Protein AF-A0A2V6LC97-F1 (afdb_monomer)

Solvent-accessible surface area (backbone atoms only — not comparable to full-atom values): 12960 Å² total; per-residue (Å²): 132,90,72,84,73,71,85,50,89,51,46,49,49,92,61,61,48,46,33,38,13,27,74,57,99,90,39,81,42,61,36,56,41,44,38,64,53,50,92,71,57,98,46,86,91,59,52,53,73,88,54,91,75,44,76,41,74,48,74,45,54,52,70,57,39,54,20,43,35,55,59,54,40,39,42,56,68,54,57,48,48,52,39,70,70,28,56,85,95,69,43,71,82,78,51,72,22,54,33,71,92,59,93,48,62,64,40,49,22,68,38,69,102,78,26,73,17,41,42,57,52,51,42,38,39,52,41,30,39,74,77,66,73,37,24,22,78,86,38,47,70,68,61,27,48,69,62,41,86,40,40,56,88,44,96,75,21,94,59,62,72,41,70,37,91,41,63,64,49,49,50,52,24,52,51,38,43,67,34,63,55,79,76,84,73,84,88,45,74,64,52,55,51,48,53,54,48,40,53,72,74,46,54,47,61,79,57,58,96,76,82,77,56,53,62,90,89,63,131

Foldseek 3Di:
DDDDDPPDPLAKAPAWWKFWWADDPNDTDGFQLGRTQDPDAPDPVLHADHDPRTPDMDIHIAHRLAQVLQVLQFALVLVVVLLVLFDPVPRDDFDWEFALPDPRGTGGQDDDPVSNYSALLLVLQVCCQRVPVAHEPSRFAHGASRNHRQDDPDPRYPDHTNPDDSPVSVVVSVVSSPHHHDDDDDDDPVNVVVVVVCVVVPVCSNVPPDGDGDDPPDD

pLDDT: mean 91.99, std 9.81, range [32.94, 98.31]

Mean predicted aligned error: 5.2 Å

Structure (mmCIF, N/CA/C/O backbone):
data_AF-A0A2V6LC97-F1
#
_entry.id   AF-A0A2V6LC97-F1
#
loop_
_atom_site.group_PDB
_atom_site.id
_atom_site.type_symbol
_atom_site.label_atom_id
_atom_site.label_alt_id
_atom_site.label_comp_id
_atom_site.label_asym_id
_atom_site.label_entity_id
_atom_site.label_seq_id
_atom_site.pdbx_PDB_ins_code
_atom_site.Cartn_x
_atom_site.Cartn_y
_atom_site.Cartn_z
_atom_site.occupancy
_atom_site.B_iso_or_equiv
_atom_site.auth_seq_id
_atom_site.auth_comp_id
_atom_site.auth_asym_id
_atom_site.auth_atom_id
_atom_site.pdbx_PDB_model_num
ATOM 1 N N . MET A 1 1 ? -22.703 -13.477 -12.956 1.00 33.50 1 MET A N 1
ATOM 2 C CA . MET A 1 1 ? -22.719 -13.141 -11.517 1.00 33.50 1 MET A CA 1
ATOM 3 C C . MET A 1 1 ? -22.607 -11.633 -11.407 1.00 33.50 1 MET A C 1
ATOM 5 O O . MET A 1 1 ? -21.604 -11.093 -11.848 1.00 33.50 1 MET A O 1
ATOM 9 N N . ALA A 1 2 ? -23.654 -10.949 -10.945 1.00 32.94 2 ALA A N 1
ATOM 10 C CA . ALA A 1 2 ? -23.625 -9.502 -10.753 1.00 32.94 2 ALA A CA 1
ATOM 11 C C . ALA A 1 2 ? -22.877 -9.206 -9.445 1.00 32.94 2 ALA A C 1
ATOM 13 O O . ALA A 1 2 ? -23.462 -9.273 -8.368 1.00 32.94 2 ALA A O 1
ATOM 14 N N . GLY A 1 3 ? -21.566 -8.976 -9.530 1.00 39.94 3 GLY A N 1
ATOM 15 C CA . GLY A 1 3 ? -20.803 -8.451 -8.402 1.00 39.94 3 GLY A CA 1
ATOM 16 C C . GLY A 1 3 ? -21.225 -7.004 -8.172 1.00 39.94 3 GLY A C 1
ATOM 17 O O . GLY A 1 3 ? -21.162 -6.203 -9.102 1.00 39.94 3 GLY A O 1
ATOM 18 N N . SER A 1 4 ? -21.692 -6.671 -6.968 1.00 42.81 4 SER A N 1
ATOM 19 C CA . SER A 1 4 ? -21.989 -5.287 -6.595 1.00 42.81 4 SER A CA 1
ATOM 20 C C . SER A 1 4 ? -20.740 -4.437 -6.819 1.00 42.81 4 SER A C 1
ATOM 22 O O . SER A 1 4 ? -19.719 -4.665 -6.166 1.00 42.81 4 SER A O 1
ATOM 24 N N . GLN A 1 5 ? -20.802 -3.498 -7.764 1.00 54.50 5 GLN A N 1
ATOM 25 C CA . GLN A 1 5 ? -19.716 -2.551 -7.980 1.00 54.50 5 GLN A CA 1
ATOM 26 C C . GLN A 1 5 ? -19.652 -1.568 -6.827 1.00 54.50 5 GLN A C 1
ATOM 28 O O . GLN A 1 5 ? -20.675 -1.021 -6.415 1.00 54.50 5 GLN A O 1
ATOM 33 N N . ASN A 1 6 ? -18.450 -1.365 -6.291 1.00 62.59 6 ASN A N 1
ATOM 34 C CA . ASN A 1 6 ? -18.235 -0.275 -5.364 1.00 62.59 6 ASN A CA 1
ATOM 35 C C . ASN A 1 6 ? -18.238 1.022 -6.176 1.00 62.59 6 ASN A C 1
ATOM 37 O O . ASN A 1 6 ? -17.271 1.335 -6.861 1.00 62.59 6 ASN A O 1
ATOM 41 N N . ILE A 1 7 ? -19.367 1.728 -6.158 1.00 69.75 7 ILE A N 1
ATOM 42 C CA . ILE A 1 7 ? -19.567 2.968 -6.924 1.00 69.75 7 ILE A CA 1
ATOM 43 C C . ILE A 1 7 ? -18.914 4.187 -6.260 1.00 69.75 7 ILE A C 1
ATOM 45 O O . ILE A 1 7 ? -19.006 5.296 -6.780 1.00 69.75 7 ILE A O 1
ATOM 49 N N . VAL A 1 8 ? -18.317 4.002 -5.081 1.00 75.50 8 VAL A N 1
ATOM 50 C CA . VAL A 1 8 ? -17.749 5.082 -4.280 1.00 75.50 8 VAL A CA 1
ATOM 51 C C . VAL A 1 8 ? -16.269 5.224 -4.615 1.00 75.50 8 VAL A C 1
ATOM 53 O O . VAL A 1 8 ? -15.483 4.308 -4.377 1.00 75.50 8 VAL A O 1
ATOM 56 N N . THR A 1 9 ? -15.882 6.385 -5.143 1.00 76.19 9 THR A N 1
ATOM 57 C CA . THR A 1 9 ? -14.475 6.754 -5.348 1.00 76.19 9 THR A CA 1
ATOM 58 C C . THR A 1 9 ? -13.695 6.640 -4.034 1.00 76.19 9 THR A C 1
ATOM 60 O O . THR A 1 9 ? -14.157 7.122 -3.002 1.00 76.19 9 THR A O 1
ATOM 63 N N . GLY A 1 10 ? -12.521 5.999 -4.068 1.00 74.38 10 GLY A N 1
ATOM 64 C CA . GLY A 1 10 ? -11.725 5.684 -2.870 1.00 74.38 10 GLY A CA 1
ATOM 65 C C . GLY A 1 10 ? -12.180 4.419 -2.127 1.00 74.38 10 GLY A C 1
ATOM 66 O O . GLY A 1 10 ? -11.619 4.044 -1.102 1.00 74.38 10 GLY A O 1
ATOM 67 N N . GLY A 1 11 ? -13.207 3.734 -2.626 1.00 79.62 11 GLY A N 1
ATOM 68 C CA . GLY A 1 11 ? -13.587 2.408 -2.167 1.00 79.62 11 GLY A CA 1
ATOM 69 C C . GLY A 1 11 ? -12.605 1.312 -2.589 1.00 79.62 11 GLY A C 1
ATOM 70 O O . GLY A 1 11 ? -11.777 1.510 -3.471 1.00 79.62 11 GLY A O 1
ATOM 71 N N . ALA A 1 12 ? -12.721 0.130 -1.972 1.00 81.25 12 ALA A N 1
ATOM 72 C CA . ALA A 1 12 ? -11.915 -1.028 -2.358 1.00 81.25 12 ALA A CA 1
ATOM 73 C C . ALA A 1 12 ? -12.116 -1.385 -3.841 1.00 81.25 12 ALA A C 1
ATOM 75 O O . ALA A 1 12 ? -13.252 -1.362 -4.338 1.00 81.25 12 ALA A O 1
ATOM 76 N N . SER A 1 13 ? -11.017 -1.740 -4.510 1.00 80.75 13 SER A N 1
ATOM 77 C CA . SER A 1 13 ? -11.017 -2.106 -5.927 1.00 80.75 13 SER A CA 1
ATOM 78 C C . SER A 1 13 ? -11.752 -3.427 -6.172 1.00 80.75 13 SER A C 1
ATOM 80 O O . SER A 1 13 ? -11.857 -4.293 -5.302 1.00 80.75 13 SER A O 1
ATOM 82 N N . GLN A 1 14 ? -12.258 -3.588 -7.394 1.00 80.31 14 GLN A N 1
ATOM 83 C CA . GLN A 1 14 ? -12.796 -4.859 -7.889 1.00 80.31 14 GLN A CA 1
ATOM 84 C C . GLN A 1 14 ? -11.789 -5.647 -8.726 1.00 80.31 14 GLN A C 1
ATOM 86 O O . GLN A 1 14 ? -12.053 -6.792 -9.092 1.00 80.31 14 GLN A O 1
ATOM 91 N N . ILE A 1 15 ? -10.670 -5.016 -9.068 1.00 84.69 15 ILE A N 1
ATOM 92 C CA . ILE A 1 15 ? -9.582 -5.626 -9.812 1.00 84.69 15 ILE A CA 1
ATOM 93 C C . ILE A 1 15 ? -8.586 -6.124 -8.776 1.00 84.69 15 ILE A C 1
ATOM 95 O O . ILE A 1 15 ? -8.191 -5.381 -7.878 1.00 84.69 15 ILE A O 1
ATOM 99 N N . ALA A 1 16 ? -8.236 -7.402 -8.878 1.00 89.56 16 ALA A N 1
ATOM 100 C CA . ALA A 1 16 ? -7.203 -7.978 -8.047 1.00 89.56 16 ALA A CA 1
ATOM 101 C C . ALA A 1 16 ? -5.876 -7.979 -8.804 1.00 89.56 16 ALA A C 1
ATOM 103 O O . ALA A 1 16 ? -5.789 -8.493 -9.919 1.00 89.56 16 ALA A O 1
ATOM 104 N N . GLU A 1 17 ? -4.851 -7.450 -8.160 1.00 91.00 17 GLU A N 1
ATOM 105 C CA . GLU A 1 17 ? -3.459 -7.637 -8.528 1.00 91.00 17 GLU A CA 1
ATOM 106 C C . GLU A 1 17 ? -3.047 -9.086 -8.319 1.00 91.00 17 GLU A C 1
ATOM 108 O O . GLU A 1 17 ? -3.393 -9.701 -7.303 1.00 91.00 17 GLU A O 1
ATOM 113 N N . HIS A 1 18 ? -2.265 -9.618 -9.253 1.00 94.00 18 HIS A N 1
ATOM 114 C CA . HIS A 1 18 ? -1.653 -10.927 -9.116 1.00 94.00 18 HIS A CA 1
ATOM 115 C C . HIS A 1 18 ? -0.239 -10.759 -8.581 1.00 94.00 18 HIS A C 1
ATOM 117 O O . HIS A 1 18 ? 0.597 -10.139 -9.233 1.00 94.00 18 HIS A O 1
ATOM 123 N N . ARG A 1 19 ? 0.027 -11.325 -7.402 1.00 94.56 19 ARG A N 1
ATOM 124 C CA . ARG A 1 19 ? 1.363 -11.324 -6.817 1.00 94.56 19 ARG A CA 1
ATOM 125 C C . ARG A 1 19 ? 1.970 -12.711 -6.756 1.00 94.56 19 ARG A C 1
ATOM 127 O O . ARG A 1 19 ? 1.283 -13.664 -6.368 1.00 94.56 19 ARG A O 1
ATOM 134 N N . THR A 1 20 ? 3.246 -12.814 -7.103 1.00 96.19 20 THR A N 1
ATOM 135 C CA . THR A 1 20 ? 3.962 -14.080 -7.244 1.00 96.19 20 THR A CA 1
ATOM 136 C C . THR A 1 20 ? 5.354 -14.047 -6.619 1.00 96.19 20 THR A C 1
ATOM 138 O O . THR A 1 20 ? 5.910 -12.998 -6.302 1.00 96.19 20 THR A O 1
ATOM 141 N N . GLY A 1 21 ? 5.876 -15.241 -6.363 1.00 96.94 21 GLY A N 1
ATOM 142 C CA . GLY A 1 21 ? 7.221 -15.479 -5.864 1.00 96.94 21 GLY A CA 1
ATOM 143 C C . GLY A 1 21 ? 7.411 -16.958 -5.551 1.00 96.94 21 GLY A C 1
ATOM 144 O O . GLY A 1 21 ? 6.539 -17.796 -5.822 1.00 96.94 21 GLY A O 1
ATOM 145 N N . HIS A 1 22 ? 8.529 -17.302 -4.927 1.00 97.00 22 HIS A N 1
ATOM 146 C CA . HIS A 1 22 ? 8.844 -18.681 -4.574 1.00 97.00 22 HIS A CA 1
ATOM 147 C C . HIS A 1 22 ? 9.546 -18.789 -3.229 1.00 97.00 22 HIS A C 1
ATOM 149 O O . HIS A 1 22 ? 10.098 -17.831 -2.696 1.00 97.00 22 HIS A O 1
ATOM 155 N N . THR A 1 23 ? 9.510 -19.990 -2.657 1.00 97.25 23 THR A N 1
ATOM 156 C CA . THR A 1 23 ? 10.274 -20.309 -1.453 1.00 97.25 23 THR A CA 1
ATOM 157 C C . THR A 1 23 ? 11.410 -21.248 -1.810 1.00 97.25 23 THR A C 1
ATOM 159 O O . THR A 1 23 ? 11.186 -22.315 -2.379 1.00 97.25 23 THR A O 1
ATOM 162 N N . PHE A 1 24 ? 12.625 -20.876 -1.428 1.00 95.88 24 PHE A N 1
ATOM 163 C CA . PHE A 1 24 ? 13.811 -21.706 -1.568 1.00 95.88 24 PHE A CA 1
ATOM 164 C C . PHE A 1 24 ? 14.556 -21.736 -0.233 1.00 95.88 24 PHE A C 1
ATOM 166 O O . PHE A 1 24 ? 14.796 -20.697 0.374 1.00 95.88 24 PHE A O 1
ATOM 173 N N . ASN A 1 25 ? 14.861 -22.935 0.274 1.00 95.56 25 ASN A N 1
ATOM 174 C CA . ASN A 1 25 ? 15.515 -23.141 1.575 1.00 95.56 25 ASN A CA 1
ATOM 175 C C . ASN A 1 25 ? 14.861 -22.383 2.753 1.00 95.56 25 ASN A C 1
ATOM 177 O O . ASN A 1 25 ? 15.545 -21.871 3.635 1.00 95.56 25 ASN A O 1
ATOM 181 N N . GLY A 1 26 ? 13.525 -22.312 2.769 1.00 94.38 26 GLY A N 1
ATOM 182 C CA . GLY A 1 26 ? 12.760 -21.646 3.832 1.00 94.38 26 GLY A CA 1
ATOM 183 C C . GLY A 1 26 ? 12.732 -20.115 3.750 1.00 94.38 26 GLY A C 1
ATOM 184 O O . GLY A 1 26 ? 12.136 -19.486 4.619 1.00 94.38 26 GLY A O 1
ATOM 185 N N . GLN A 1 27 ? 13.331 -19.518 2.717 1.00 96.00 27 GLN A N 1
ATOM 186 C CA . GLN A 1 27 ? 13.282 -18.081 2.450 1.00 96.00 27 GLN A CA 1
ATOM 187 C C . GLN A 1 27 ? 12.372 -17.788 1.260 1.00 96.00 27 GLN A C 1
ATOM 189 O O . GLN A 1 27 ? 12.353 -18.543 0.288 1.00 96.00 27 GLN A O 1
ATOM 194 N N . PHE A 1 28 ? 11.598 -16.708 1.357 1.00 94.88 28 PHE A N 1
ATOM 195 C CA . PHE A 1 28 ? 10.761 -16.222 0.267 1.00 94.88 28 PHE A CA 1
ATOM 196 C C . PHE A 1 28 ? 11.560 -15.270 -0.624 1.00 94.88 28 PHE A C 1
ATOM 198 O O . PHE A 1 28 ? 12.269 -14.403 -0.118 1.00 94.88 28 PHE A O 1
ATOM 205 N N . PHE A 1 29 ? 11.400 -15.428 -1.932 1.00 96.06 29 PHE A N 1
ATOM 206 C CA . PHE A 1 29 ? 11.967 -14.577 -2.965 1.00 96.06 29 PHE A CA 1
ATOM 207 C C . PHE A 1 29 ? 10.828 -14.078 -3.848 1.00 96.06 29 PHE A C 1
ATOM 209 O O . PHE A 1 29 ? 9.953 -14.855 -4.243 1.00 96.06 29 PHE A O 1
ATOM 216 N N . GLU A 1 30 ? 10.830 -12.781 -4.133 1.00 95.00 30 GLU A N 1
ATOM 217 C CA . GLU A 1 30 ? 9.907 -12.196 -5.100 1.00 95.00 30 GLU A CA 1
ATOM 218 C C . GLU A 1 30 ? 10.245 -12.654 -6.521 1.00 95.00 30 GLU A C 1
ATOM 220 O O . GLU A 1 30 ? 11.366 -13.092 -6.807 1.00 95.00 30 GLU A O 1
ATOM 225 N N . SER A 1 31 ? 9.265 -12.549 -7.415 1.00 94.81 31 SER A N 1
ATOM 226 C CA . SER A 1 31 ? 9.526 -12.657 -8.846 1.00 94.81 31 SER A CA 1
ATOM 227 C C . SER A 1 31 ? 10.532 -11.573 -9.282 1.00 94.81 31 SER A C 1
ATOM 229 O O . SER A 1 31 ? 10.561 -10.485 -8.701 1.00 94.81 31 SER A O 1
ATOM 231 N N . PRO A 1 32 ? 11.387 -11.834 -10.287 1.00 92.69 32 PRO A N 1
ATOM 232 C CA . PRO A 1 32 ? 12.200 -10.787 -10.902 1.00 92.69 32 PRO A CA 1
ATOM 233 C C . PRO A 1 32 ? 11.301 -9.642 -11.390 1.00 92.69 32 PRO A C 1
ATOM 235 O O . PRO A 1 32 ? 10.320 -9.913 -12.076 1.00 92.69 32 PRO A O 1
ATOM 238 N N . GLY A 1 33 ? 11.622 -8.395 -11.037 1.00 91.12 33 GLY A N 1
ATOM 239 C CA . GLY A 1 33 ? 10.723 -7.248 -11.255 1.00 91.12 33 GLY A CA 1
ATOM 240 C C . GLY A 1 33 ? 9.830 -6.876 -10.081 1.00 91.12 33 GLY A C 1
ATOM 241 O O . GLY A 1 33 ? 9.133 -5.874 -10.146 1.00 91.12 33 GLY A O 1
ATOM 242 N N . GLY A 1 34 ? 9.898 -7.642 -8.992 1.00 93.12 34 GLY A N 1
ATOM 243 C CA . GLY A 1 34 ? 9.064 -7.453 -7.815 1.00 93.12 34 GLY A CA 1
ATOM 244 C C . GLY A 1 34 ? 7.926 -8.465 -7.767 1.00 93.12 34 GLY A C 1
ATOM 245 O O . GLY A 1 34 ? 7.684 -9.239 -8.693 1.00 93.12 34 GLY A O 1
ATOM 246 N N . SER A 1 35 ? 7.220 -8.507 -6.637 1.00 93.31 35 SER A N 1
ATOM 247 C CA . SER A 1 35 ? 6.159 -9.501 -6.449 1.00 93.31 35 SER A CA 1
ATOM 248 C C . SER A 1 35 ? 4.908 -9.259 -7.289 1.00 93.31 35 SER A C 1
ATOM 250 O O . SER A 1 35 ? 4.078 -10.157 -7.336 1.00 93.31 35 SER A O 1
ATOM 252 N N . LEU A 1 36 ? 4.711 -8.090 -7.899 1.00 94.25 36 LEU A N 1
ATOM 253 C CA . LEU A 1 36 ? 3.516 -7.768 -8.680 1.00 94.25 36 LEU A CA 1
ATOM 254 C C . LEU A 1 36 ? 3.715 -8.110 -10.158 1.00 94.25 36 LEU A C 1
ATOM 256 O O . LEU A 1 36 ? 4.657 -7.627 -10.762 1.00 94.25 36 LEU A O 1
ATOM 260 N N . ILE A 1 37 ? 2.795 -8.890 -10.733 1.00 95.00 37 ILE A N 1
ATOM 261 C CA . ILE A 1 37 ? 2.797 -9.204 -12.165 1.00 95.00 37 ILE A CA 1
ATOM 262 C C . ILE A 1 37 ? 1.898 -8.226 -12.920 1.00 95.00 37 ILE A C 1
ATOM 264 O O . ILE A 1 37 ? 0.676 -8.216 -12.717 1.00 95.00 37 ILE A O 1
ATOM 268 N N . GLN A 1 38 ? 2.490 -7.447 -13.823 1.00 92.62 38 GLN A N 1
ATOM 269 C CA . GLN A 1 38 ? 1.788 -6.441 -14.610 1.00 92.62 38 GLN A CA 1
ATOM 270 C C . GLN A 1 38 ? 0.779 -7.070 -15.571 1.00 92.62 38 GLN A C 1
ATOM 272 O O . GLN A 1 38 ? 1.084 -7.948 -16.378 1.00 92.62 38 GLN A O 1
ATOM 277 N N . SER A 1 39 ? -0.468 -6.596 -15.509 1.00 89.56 39 SER A N 1
ATOM 278 C CA . SER A 1 39 ? -1.555 -7.134 -16.344 1.00 89.56 39 SER A CA 1
ATOM 279 C C . SER A 1 39 ? -1.502 -6.666 -17.803 1.00 89.56 39 SER A C 1
ATOM 281 O O . SER A 1 39 ? -2.179 -7.235 -18.665 1.00 89.56 39 SER A O 1
ATOM 283 N N . ARG A 1 40 ? -0.748 -5.596 -18.075 1.00 89.12 40 ARG A N 1
ATOM 284 C CA . ARG A 1 40 ? -0.596 -4.953 -19.381 1.00 89.12 40 ARG A CA 1
ATOM 285 C C . ARG A 1 40 ? 0.816 -4.404 -19.506 1.00 89.12 40 ARG A C 1
ATOM 287 O O . ARG A 1 40 ? 1.413 -4.033 -18.506 1.00 89.12 40 ARG A O 1
ATOM 294 N N . ALA A 1 41 ? 1.288 -4.295 -20.740 1.00 92.06 41 ALA A N 1
ATOM 295 C CA . ALA A 1 41 ? 2.513 -3.587 -21.067 1.00 92.06 41 ALA A CA 1
ATOM 296 C C . ALA A 1 41 ? 2.334 -2.790 -22.364 1.00 92.06 41 ALA A C 1
ATOM 298 O O . ALA A 1 41 ? 1.439 -3.081 -23.166 1.00 92.06 41 ALA A O 1
ATOM 299 N N . THR A 1 42 ? 3.179 -1.781 -22.562 1.00 91.75 42 THR A N 1
ATOM 300 C CA . THR A 1 42 ? 3.202 -0.936 -23.766 1.00 91.75 42 THR A CA 1
ATOM 301 C C . THR A 1 42 ? 3.775 -1.671 -24.978 1.00 91.75 42 THR A C 1
ATOM 303 O O . THR A 1 42 ? 3.371 -1.383 -26.107 1.00 91.75 42 THR A O 1
ATOM 306 N N . PHE A 1 43 ? 4.635 -2.670 -24.749 1.00 94.25 43 PHE A N 1
ATOM 307 C CA . PHE A 1 43 ? 5.210 -3.525 -25.785 1.00 94.25 43 PHE A CA 1
ATOM 308 C C . PHE A 1 43 ? 4.900 -5.012 -25.523 1.00 94.25 43 PHE A C 1
ATOM 310 O O . PHE A 1 43 ? 4.912 -5.448 -24.371 1.00 94.25 43 PHE A O 1
ATOM 317 N N . PRO A 1 44 ? 4.598 -5.819 -26.563 1.00 94.06 44 PRO A N 1
ATOM 318 C CA . PRO A 1 44 ? 4.219 -7.225 -26.385 1.00 94.06 44 PRO A CA 1
ATOM 319 C C . PRO A 1 44 ? 5.308 -8.136 -25.800 1.00 94.06 44 PRO A C 1
ATOM 321 O O . PRO A 1 44 ? 4.988 -9.175 -25.231 1.00 94.06 44 PRO A O 1
ATOM 324 N N . ASP A 1 45 ? 6.578 -7.794 -25.989 1.00 93.88 45 ASP A N 1
ATOM 325 C CA . ASP A 1 45 ? 7.747 -8.585 -25.592 1.00 93.88 45 ASP A CA 1
ATOM 326 C C . ASP A 1 45 ? 8.146 -8.416 -24.120 1.00 93.88 45 ASP A C 1
ATOM 328 O O . ASP A 1 45 ? 8.855 -9.268 -23.591 1.00 93.88 45 ASP A O 1
ATOM 332 N N . ILE A 1 46 ? 7.630 -7.386 -23.448 1.00 94.38 46 ILE A N 1
ATOM 333 C CA . ILE A 1 46 ? 7.815 -7.137 -22.008 1.00 94.38 46 ILE A CA 1
ATOM 334 C C . ILE A 1 46 ? 6.549 -7.440 -21.193 1.00 94.38 46 ILE A C 1
ATOM 336 O O . ILE A 1 46 ? 6.420 -7.013 -20.045 1.00 94.38 46 ILE A O 1
ATOM 340 N N . VAL A 1 47 ? 5.586 -8.159 -21.782 1.00 94.62 47 VAL A N 1
ATOM 341 C CA . VAL A 1 47 ? 4.395 -8.615 -21.059 1.00 94.62 47 VAL A CA 1
ATOM 342 C C . VAL A 1 47 ? 4.804 -9.660 -20.031 1.00 94.62 47 VAL A C 1
ATOM 344 O O . VAL A 1 47 ? 5.260 -10.760 -20.361 1.00 94.62 47 VAL A O 1
ATOM 347 N N . GLU A 1 48 ? 4.579 -9.327 -18.768 1.00 94.62 48 GLU A N 1
ATOM 348 C CA . GLU A 1 48 ? 4.873 -10.228 -17.674 1.00 94.62 48 GLU A CA 1
ATOM 349 C C . GLU A 1 48 ? 3.884 -11.396 -17.607 1.00 94.62 48 GLU A C 1
ATOM 351 O O . GLU A 1 48 ? 2.704 -11.326 -17.955 1.00 94.62 48 GLU A O 1
ATOM 356 N N . HIS A 1 49 ? 4.394 -12.516 -17.126 1.00 94.12 49 HIS A N 1
ATOM 357 C CA . HIS A 1 49 ? 3.657 -13.733 -16.847 1.00 94.12 49 HIS A CA 1
ATOM 358 C C . HIS A 1 49 ? 4.206 -14.390 -15.580 1.00 94.12 49 HIS A C 1
ATOM 360 O O . HIS A 1 49 ? 5.302 -14.088 -15.112 1.00 94.12 49 HIS A O 1
ATOM 366 N N . VAL A 1 50 ? 3.457 -15.333 -15.014 1.00 95.19 50 VAL A N 1
ATOM 367 C CA . VAL A 1 50 ? 3.961 -16.063 -13.850 1.00 95.19 50 VAL A CA 1
ATOM 368 C C . VAL A 1 50 ? 5.050 -17.034 -14.275 1.00 95.19 50 VAL A C 1
ATOM 370 O O . VAL A 1 50 ? 4.798 -17.923 -15.095 1.00 95.19 50 VAL A O 1
ATOM 373 N N . LEU A 1 51 ? 6.235 -16.904 -13.682 1.00 94.19 51 LEU A N 1
ATOM 374 C CA . LEU A 1 51 ? 7.341 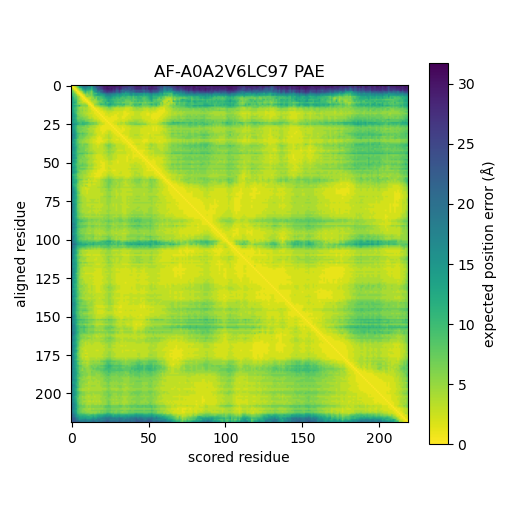-17.806 -13.967 1.00 94.19 51 LEU A CA 1
ATOM 375 C C . LEU A 1 51 ? 7.057 -19.214 -13.413 1.00 94.19 51 LEU A C 1
ATOM 377 O O . LEU A 1 51 ? 6.435 -19.357 -12.357 1.00 94.19 51 LEU A O 1
ATOM 381 N N . PRO A 1 52 ? 7.542 -20.286 -14.068 1.00 95.19 52 PRO A N 1
ATOM 382 C CA . PRO A 1 52 ? 7.353 -21.653 -13.578 1.00 95.19 52 PRO A CA 1
ATOM 383 C C . PRO A 1 52 ? 7.907 -21.908 -12.168 1.00 95.19 52 PRO A C 1
ATOM 385 O O . PRO A 1 52 ? 7.384 -22.766 -11.461 1.00 95.19 52 PRO A O 1
ATOM 388 N N . VAL A 1 53 ? 8.949 -21.173 -11.759 1.00 95.38 53 VAL A N 1
ATOM 389 C CA . VAL A 1 53 ? 9.544 -21.275 -10.416 1.00 95.38 53 VAL A CA 1
ATOM 390 C C . VAL A 1 53 ? 8.643 -20.672 -9.331 1.00 95.38 53 VAL A C 1
ATOM 392 O O . VAL A 1 53 ? 8.685 -21.121 -8.184 1.00 95.38 53 VAL A O 1
ATOM 395 N N . ASP A 1 54 ? 7.770 -19.727 -9.695 1.00 96.44 54 ASP A N 1
ATOM 396 C CA . ASP A 1 54 ? 6.911 -18.998 -8.765 1.00 96.44 54 ASP A CA 1
ATOM 397 C C . ASP A 1 54 ? 5.677 -19.815 -8.368 1.00 96.44 54 ASP A C 1
ATOM 399 O O . ASP A 1 54 ? 4.592 -19.788 -8.974 1.00 96.44 54 ASP A O 1
ATOM 403 N N . THR A 1 55 ? 5.892 -20.599 -7.316 1.00 95.81 55 THR A N 1
ATOM 404 C CA . THR A 1 55 ? 4.922 -21.520 -6.716 1.00 95.81 55 THR A CA 1
ATOM 405 C C . THR A 1 55 ? 4.038 -20.860 -5.660 1.00 95.81 55 THR A C 1
ATOM 407 O O . THR A 1 55 ? 2.976 -21.396 -5.340 1.00 95.81 55 THR A O 1
ATOM 410 N N . VAL A 1 56 ? 4.421 -19.689 -5.144 1.00 96.44 56 VAL A N 1
ATOM 411 C CA . VAL A 1 56 ? 3.614 -18.896 -4.213 1.00 96.44 56 VAL A CA 1
ATOM 412 C C . VAL A 1 56 ? 2.871 -17.831 -5.005 1.00 96.44 56 VAL A C 1
ATOM 414 O O . VAL A 1 56 ? 3.478 -17.030 -5.710 1.00 96.44 56 VAL A O 1
ATOM 417 N N . ARG A 1 57 ? 1.539 -17.827 -4.898 1.00 94.94 57 ARG A N 1
ATOM 418 C CA . ARG A 1 57 ? 0.666 -16.915 -5.646 1.00 94.94 57 ARG A CA 1
ATOM 419 C C . ARG A 1 57 ? -0.435 -16.386 -4.751 1.00 94.94 57 ARG A C 1
ATOM 421 O O . ARG A 1 57 ? -0.997 -17.125 -3.943 1.00 94.94 57 ARG A O 1
ATOM 428 N N . THR A 1 58 ? -0.759 -15.113 -4.902 1.00 94.25 58 THR A N 1
ATOM 429 C CA . THR A 1 58 ? -1.855 -14.484 -4.174 1.00 94.25 58 THR A CA 1
ATOM 430 C C . THR A 1 58 ? -2.504 -13.402 -5.019 1.00 94.25 58 THR A C 1
ATOM 432 O O . THR A 1 58 ? -1.872 -12.822 -5.897 1.00 94.25 58 THR A O 1
ATOM 435 N N . PHE A 1 59 ? -3.775 -13.139 -4.741 1.00 93.25 59 PHE A N 1
ATOM 436 C CA . PHE A 1 59 ? -4.521 -12.050 -5.348 1.00 93.25 59 PHE A CA 1
ATOM 437 C C . PHE A 1 59 ? -4.841 -11.019 -4.275 1.00 93.25 59 PHE A C 1
ATOM 439 O O . PHE A 1 59 ? -5.315 -11.381 -3.194 1.00 93.25 59 PHE A O 1
ATOM 446 N N . ARG A 1 60 ? -4.582 -9.744 -4.561 1.00 90.50 60 ARG A N 1
ATOM 447 C CA . ARG A 1 60 ? -4.872 -8.636 -3.643 1.00 90.50 60 ARG A CA 1
ATOM 448 C C . ARG A 1 60 ? -5.714 -7.596 -4.353 1.00 90.50 60 ARG A C 1
ATOM 450 O O . ARG A 1 60 ? -5.395 -7.203 -5.461 1.00 90.50 60 ARG A O 1
ATOM 457 N N . ILE A 1 61 ? -6.788 -7.158 -3.712 1.00 89.69 61 ILE A N 1
ATOM 458 C CA . ILE A 1 61 ? -7.547 -5.989 -4.168 1.00 89.69 61 ILE A CA 1
ATOM 459 C C . ILE A 1 61 ? -6.958 -4.739 -3.522 1.00 89.69 61 ILE A C 1
ATOM 461 O O . ILE A 1 61 ? -6.551 -4.805 -2.360 1.00 89.69 61 ILE A O 1
ATOM 465 N N . SER A 1 62 ? -6.944 -3.605 -4.217 1.00 85.38 62 SER A N 1
ATOM 466 C CA . SER A 1 62 ? -6.559 -2.332 -3.600 1.00 85.38 62 SER A CA 1
ATOM 467 C C . SER A 1 62 ? -7.489 -2.033 -2.417 1.00 85.38 62 SER A C 1
ATOM 469 O O . SER A 1 62 ? -8.714 -2.213 -2.505 1.00 85.38 62 SER A O 1
ATOM 471 N N . THR A 1 63 ? -6.909 -1.635 -1.285 1.00 87.94 63 THR A N 1
ATOM 472 C CA . THR A 1 63 ? -7.662 -1.323 -0.065 1.00 87.94 63 THR A CA 1
ATOM 473 C C . THR A 1 63 ? -8.478 -0.046 -0.248 1.00 87.94 63 THR A C 1
ATOM 475 O O . THR A 1 63 ? -8.200 0.770 -1.121 1.00 87.94 63 THR A O 1
ATOM 478 N N . ASN A 1 64 ? -9.524 0.122 0.562 1.00 89.75 64 ASN A N 1
ATOM 479 C CA . ASN A 1 64 ? -10.239 1.396 0.585 1.00 89.75 64 ASN A CA 1
ATOM 480 C C . ASN A 1 64 ? -9.319 2.491 1.148 1.00 89.75 64 ASN A C 1
ATOM 482 O O . ASN A 1 64 ? -8.540 2.190 2.044 1.00 89.75 64 ASN A O 1
ATOM 4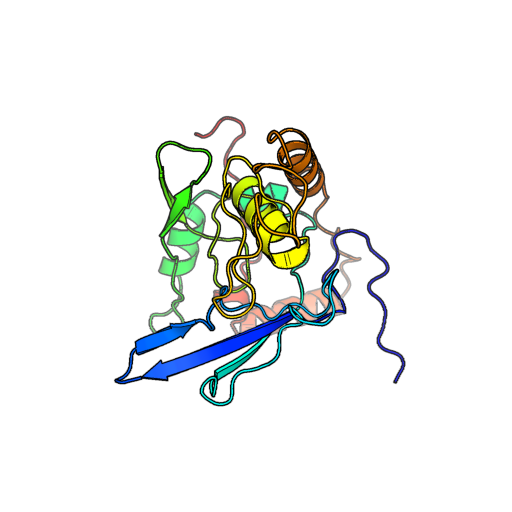86 N N . THR A 1 65 ? -9.445 3.716 0.641 1.00 92.00 65 THR A N 1
ATOM 487 C CA . THR A 1 65 ? -8.698 4.896 1.104 1.00 92.00 65 THR A CA 1
ATOM 488 C C . THR A 1 65 ? -9.552 5.841 1.952 1.00 92.00 65 THR A C 1
ATOM 490 O O . THR A 1 65 ? -9.080 6.874 2.422 1.00 92.00 65 THR A O 1
ATOM 493 N N . MET A 1 66 ? -10.837 5.516 2.140 1.00 92.25 66 MET A N 1
ATOM 494 C CA . MET A 1 66 ? -11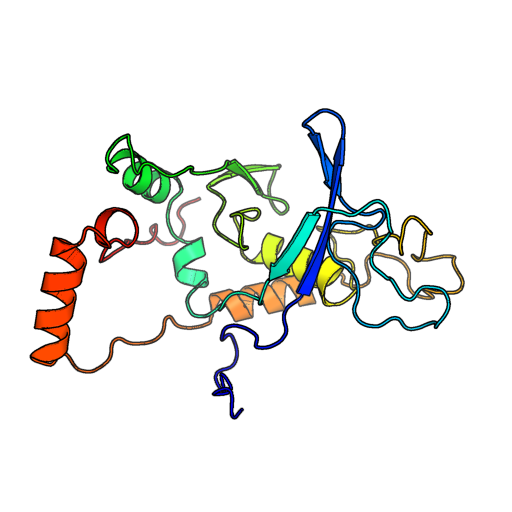.817 6.384 2.790 1.00 92.25 66 MET A CA 1
ATOM 495 C C . MET A 1 66 ? -11.536 6.555 4.282 1.00 92.25 66 MET A C 1
ATOM 497 O O . MET A 1 66 ? -11.756 5.649 5.083 1.00 92.25 66 MET A O 1
ATOM 501 N N . GLY A 1 67 ? -11.173 7.774 4.675 1.00 93.75 67 GLY A N 1
ATOM 502 C CA . GLY A 1 67 ? -10.869 8.099 6.066 1.00 93.75 67 GLY A CA 1
ATOM 503 C C . GLY A 1 67 ? -9.455 7.715 6.487 1.00 93.75 67 GLY A C 1
ATOM 504 O O . GLY A 1 67 ? -9.132 7.859 7.666 1.00 93.75 67 GLY A O 1
ATOM 505 N N . ASP A 1 68 ? -8.598 7.306 5.550 1.00 95.38 68 ASP A N 1
ATOM 506 C CA . ASP A 1 68 ? -7.210 6.954 5.847 1.00 95.38 68 ASP A CA 1
ATOM 507 C C . ASP A 1 68 ? -6.398 8.140 6.369 1.00 95.38 68 ASP A C 1
ATOM 509 O O . ASP A 1 68 ? -5.455 7.938 7.128 1.00 95.38 68 ASP A O 1
ATOM 513 N N . GLY A 1 69 ? -6.807 9.381 6.077 1.00 95.38 69 GLY A N 1
ATOM 514 C CA . GLY A 1 69 ? -6.240 10.559 6.738 1.00 95.38 69 GLY A CA 1
ATOM 515 C C . GLY A 1 69 ? -6.363 10.501 8.267 1.00 95.38 69 GLY A C 1
ATOM 516 O O . GLY A 1 69 ? -5.445 10.897 8.975 1.00 95.38 69 GLY A O 1
ATOM 517 N N . TYR A 1 70 ? -7.451 9.934 8.805 1.00 94.94 70 TYR A N 1
ATOM 518 C CA . TYR A 1 70 ? -7.578 9.705 10.249 1.00 94.94 70 TYR A CA 1
ATOM 519 C C . TYR A 1 70 ? -6.688 8.555 10.730 1.00 94.94 70 TYR A C 1
ATOM 521 O O . TYR A 1 70 ? -6.133 8.642 11.823 1.00 94.94 70 TYR A O 1
ATOM 529 N N . VAL A 1 71 ? -6.541 7.493 9.929 1.00 95.56 71 VAL A N 1
ATOM 530 C CA . VAL A 1 71 ? -5.680 6.338 10.245 1.00 95.56 71 VAL A CA 1
ATOM 531 C C . VAL A 1 71 ? -4.207 6.753 10.292 1.00 95.56 71 VAL A C 1
ATOM 533 O O . VAL A 1 71 ? -3.477 6.360 11.204 1.00 95.56 71 VAL A O 1
ATOM 536 N N . GLU A 1 72 ? -3.777 7.604 9.360 1.00 95.38 72 GLU A N 1
ATOM 537 C CA . GLU A 1 72 ? -2.431 8.181 9.333 1.00 95.38 72 GLU A CA 1
ATOM 538 C C . GLU A 1 72 ? -2.144 8.959 10.624 1.00 95.38 72 GLU A C 1
ATOM 540 O O . GLU A 1 72 ? -1.068 8.825 11.199 1.00 95.38 72 GLU A O 1
ATOM 545 N N . CYS A 1 73 ? -3.138 9.687 11.144 1.00 94.94 73 CYS A N 1
ATOM 546 C CA . CYS A 1 73 ? -3.025 10.456 12.382 1.00 94.94 73 CYS A CA 1
ATOM 547 C C . CYS A 1 73 ? -3.101 9.629 13.680 1.00 94.94 73 CYS A C 1
ATOM 549 O O . CYS A 1 73 ? -3.042 10.214 14.761 1.00 94.94 73 CYS A O 1
ATOM 551 N N . VAL A 1 74 ? -3.267 8.304 13.651 1.00 95.69 74 VAL A N 1
ATOM 552 C CA . VAL A 1 74 ? -3.216 7.486 14.880 1.00 95.69 74 VAL A CA 1
ATOM 553 C C . VAL A 1 74 ? -1.773 7.430 15.392 1.00 95.69 74 VAL A C 1
ATOM 555 O O . VAL A 1 74 ? -0.851 7.219 14.617 1.00 95.69 74 VAL A O 1
ATOM 558 N N . SER A 1 75 ? -1.520 7.599 16.691 1.00 95.44 75 SER A N 1
ATOM 559 C CA . SER A 1 75 ? -0.136 7.499 17.178 1.00 95.44 75 SER A CA 1
ATOM 560 C C . SER A 1 75 ? 0.370 6.051 17.167 1.00 95.44 75 SER A C 1
ATOM 562 O O . SER A 1 75 ? -0.370 5.113 17.472 1.00 95.44 75 SER A O 1
ATOM 564 N N . ASP A 1 76 ? 1.665 5.869 16.918 1.00 95.00 76 ASP A N 1
ATOM 565 C CA . ASP A 1 76 ? 2.347 4.568 16.995 1.00 95.00 76 ASP A CA 1
ATOM 566 C C . ASP A 1 76 ? 2.163 3.906 18.367 1.00 95.00 76 ASP A C 1
ATOM 568 O O . ASP A 1 76 ? 1.931 2.700 18.470 1.00 95.00 76 ASP A O 1
ATOM 572 N N . SER A 1 77 ? 2.184 4.721 19.426 1.00 95.62 77 SER A N 1
ATOM 573 C CA . SER A 1 77 ? 1.908 4.292 20.798 1.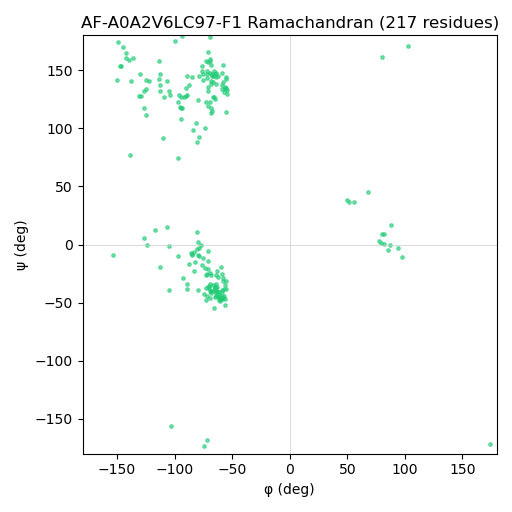00 95.62 77 SER A CA 1
ATOM 574 C C . SER A 1 77 ? 0.478 3.785 20.985 1.00 95.62 77 SER A C 1
ATOM 576 O O . SER A 1 77 ? 0.271 2.841 21.742 1.00 95.62 77 SER A O 1
ATOM 578 N N . THR A 1 78 ? -0.504 4.354 20.279 1.00 96.06 78 THR A N 1
ATOM 579 C CA . THR A 1 78 ? -1.896 3.886 20.322 1.00 96.06 78 THR A CA 1
ATOM 580 C C . THR A 1 78 ? -2.022 2.521 19.651 1.00 96.06 78 THR A C 1
ATOM 582 O O . THR A 1 78 ? -2.619 1.618 20.230 1.00 96.06 78 THR A O 1
ATOM 585 N N . LEU A 1 79 ? -1.417 2.330 18.472 1.00 95.81 79 LEU A N 1
ATOM 586 C CA . LEU A 1 79 ? -1.423 1.035 17.773 1.00 95.81 79 LEU A CA 1
ATOM 587 C C . LEU A 1 79 ? -0.706 -0.054 18.586 1.00 95.81 79 LEU A C 1
ATOM 589 O O . LEU A 1 79 ? -1.215 -1.164 18.740 1.00 95.81 79 LEU A O 1
ATOM 593 N N . THR A 1 80 ? 0.440 0.297 19.167 1.00 96.50 80 THR A N 1
ATOM 594 C CA . THR A 1 80 ? 1.213 -0.544 20.091 1.00 96.50 80 THR A CA 1
ATOM 595 C C . THR A 1 80 ? 0.386 -0.926 21.319 1.00 96.50 80 THR A C 1
ATOM 597 O O . THR A 1 80 ? 0.302 -2.104 21.650 1.00 96.50 80 THR A O 1
ATOM 600 N N . ALA A 1 81 ? -0.297 0.031 21.953 1.00 96.12 81 ALA A N 1
ATOM 601 C CA . ALA A 1 81 ? -1.140 -0.238 23.115 1.00 96.12 81 ALA A CA 1
ATOM 602 C C . ALA A 1 81 ? -2.347 -1.131 22.780 1.00 96.12 81 ALA A C 1
ATOM 604 O O . ALA A 1 81 ? -2.703 -1.995 23.579 1.00 96.12 81 ALA A O 1
ATOM 605 N N . ILE A 1 82 ? -2.961 -0.960 21.600 1.00 96.00 82 ILE A N 1
ATOM 606 C CA . ILE A 1 82 ? -4.044 -1.838 21.129 1.00 96.00 82 ILE A CA 1
ATOM 607 C C . ILE A 1 82 ? -3.531 -3.273 20.979 1.00 96.00 82 ILE A C 1
ATOM 609 O O . ILE A 1 82 ? -4.168 -4.190 21.489 1.00 96.00 82 ILE A O 1
ATOM 613 N N . ARG A 1 83 ? -2.373 -3.469 20.334 1.00 96.62 83 ARG A N 1
ATOM 614 C CA . ARG A 1 83 ? -1.718 -4.781 20.231 1.00 96.62 83 ARG A CA 1
ATOM 615 C C . ARG A 1 83 ? -1.407 -5.362 21.612 1.00 96.62 83 ARG A C 1
ATOM 617 O O . ARG A 1 83 ? -1.666 -6.534 21.851 1.00 96.62 83 ARG A O 1
ATOM 624 N N . ASP A 1 84 ? -0.845 -4.576 22.524 1.00 97.12 84 ASP A N 1
ATOM 625 C CA . ASP A 1 84 ? -0.404 -5.063 23.841 1.00 97.12 84 ASP A CA 1
ATOM 626 C C . ASP A 1 84 ? -1.561 -5.416 24.779 1.00 97.12 84 ASP A C 1
ATOM 628 O O . ASP A 1 84 ? -1.391 -6.208 25.703 1.00 97.12 84 ASP A O 1
ATOM 632 N N . ALA A 1 85 ? -2.751 -4.875 24.520 1.00 96.31 85 ALA A N 1
ATOM 633 C CA . ALA A 1 85 ? -3.972 -5.236 25.228 1.00 96.31 85 ALA A CA 1
ATOM 634 C C . ALA A 1 85 ? -4.610 -6.551 24.732 1.00 96.31 85 ALA A C 1
ATOM 636 O O . ALA A 1 85 ? -5.570 -7.026 25.346 1.00 96.31 85 ALA A O 1
ATOM 637 N N . GLN A 1 86 ? -4.125 -7.134 23.629 1.00 97.44 86 GLN A N 1
ATOM 638 C CA . GLN A 1 86 ? -4.662 -8.384 23.088 1.00 97.44 86 GLN A CA 1
ATOM 639 C C . GLN A 1 86 ? -4.221 -9.595 23.927 1.00 97.44 86 GLN A C 1
ATOM 641 O O . GLN A 1 86 ? -3.103 -9.612 24.448 1.00 97.44 86 GLN A O 1
ATOM 646 N N . PRO A 1 87 ? -5.065 -10.639 24.049 1.00 97.00 87 PRO A N 1
ATOM 647 C CA . PRO A 1 87 ? -4.660 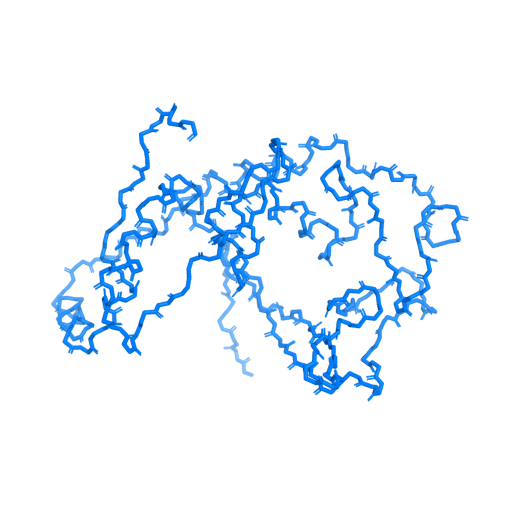-11.907 24.645 1.00 97.00 87 PRO A CA 1
ATOM 648 C C . PRO A 1 87 ? -3.422 -12.490 23.945 1.00 97.00 87 PRO A C 1
ATOM 650 O O . PRO A 1 87 ? -3.331 -12.381 22.721 1.00 97.00 87 PRO A O 1
ATOM 653 N N . PRO A 1 88 ? -2.494 -13.151 24.665 1.00 96.00 88 PRO A N 1
ATOM 654 C CA . PRO A 1 88 ? -1.248 -13.652 24.074 1.00 96.00 88 PRO A CA 1
ATOM 655 C C . PRO A 1 88 ? -1.425 -14.585 22.865 1.00 96.00 88 PRO A C 1
ATOM 657 O O . PRO A 1 88 ? -0.586 -14.600 21.972 1.00 96.00 88 PRO A O 1
ATOM 660 N N . ASP A 1 89 ? -2.511 -15.357 22.814 1.00 95.12 89 ASP A N 1
ATOM 661 C CA . ASP A 1 89 ? -2.846 -16.276 21.717 1.00 95.12 89 ASP A CA 1
ATOM 662 C C . ASP A 1 89 ? -3.538 -15.596 20.521 1.00 95.12 89 ASP A C 1
ATOM 664 O O . ASP A 1 89 ? -3.747 -16.224 19.482 1.00 95.12 89 ASP A O 1
ATOM 668 N N . GLN A 1 90 ? -3.879 -14.314 20.649 1.00 94.81 90 GLN A N 1
ATOM 669 C CA . GLN A 1 90 ? -4.536 -13.497 19.624 1.00 94.81 90 GLN A CA 1
ATOM 670 C C . GLN A 1 90 ? -3.773 -12.199 19.331 1.00 94.81 90 GLN A C 1
ATOM 672 O O . GLN A 1 90 ? -4.253 -11.355 18.574 1.00 94.81 90 GLN A O 1
ATOM 677 N N . GLN A 1 91 ? -2.595 -12.035 19.932 1.00 96.12 91 GLN A N 1
ATOM 678 C CA . GLN A 1 91 ? -1.788 -10.840 19.807 1.00 96.12 91 GLN A CA 1
ATOM 679 C C . GLN A 1 91 ? -1.186 -10.744 18.403 1.00 96.12 91 GLN A C 1
ATOM 681 O O . GLN A 1 91 ? -0.435 -11.613 17.957 1.00 96.12 91 GLN A O 1
ATOM 686 N N . GLY A 1 92 ? -1.533 -9.669 17.699 1.00 91.81 92 GLY A N 1
ATOM 687 C CA . GLY A 1 92 ? -0.980 -9.351 16.393 1.00 91.81 92 GLY A CA 1
ATOM 688 C C . GLY A 1 92 ? 0.451 -8.816 16.467 1.00 91.81 92 GLY A C 1
ATOM 689 O O . GLY A 1 92 ? 1.089 -8.747 17.516 1.00 91.81 92 GLY A O 1
ATOM 690 N N . THR A 1 93 ? 0.957 -8.374 15.321 1.00 93.50 93 THR A N 1
ATOM 691 C CA . THR A 1 93 ? 2.258 -7.707 15.209 1.00 93.50 93 THR A CA 1
ATOM 692 C C . THR A 1 93 ? 2.044 -6.257 14.793 1.00 93.50 93 THR A C 1
ATOM 694 O O . THR A 1 93 ? 1.178 -5.978 13.968 1.00 93.50 93 THR A O 1
ATOM 697 N N . ALA A 1 94 ? 2.844 -5.343 15.340 1.00 94.88 94 ALA A N 1
ATOM 698 C CA . ALA A 1 94 ? 2.924 -3.964 14.865 1.00 94.88 94 ALA A CA 1
ATOM 699 C C . ALA A 1 94 ? 4.298 -3.790 14.201 1.00 94.88 94 ALA A C 1
ATOM 701 O O . ALA A 1 94 ? 5.274 -3.574 14.920 1.00 94.88 94 ALA A O 1
ATOM 702 N N . PRO A 1 95 ? 4.413 -4.015 12.879 1.00 96.06 95 PRO A N 1
ATOM 703 C CA . PRO A 1 95 ? 5.693 -3.915 12.196 1.00 96.06 95 PRO A CA 1
ATOM 704 C C . PRO A 1 95 ? 6.158 -2.462 12.169 1.00 96.06 95 PRO A C 1
ATOM 706 O O . PRO A 1 95 ? 5.367 -1.552 11.920 1.00 96.06 95 PRO A O 1
ATOM 709 N N . GLU A 1 96 ? 7.447 -2.260 12.406 1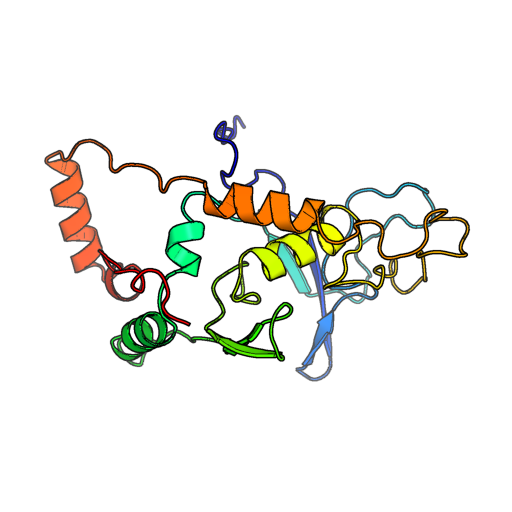.00 96.12 96 GLU A N 1
ATOM 710 C CA . GLU A 1 96 ? 8.103 -0.978 12.200 1.00 96.12 96 GLU A CA 1
ATOM 711 C C . GLU A 1 96 ? 8.638 -0.903 10.769 1.00 96.12 96 GLU A C 1
ATOM 713 O O . GLU A 1 96 ? 9.326 -1.812 10.304 1.00 96.12 96 GLU A O 1
ATOM 718 N N . VAL A 1 97 ? 8.290 0.172 10.068 1.00 95.75 97 VAL A N 1
ATOM 719 C CA . VAL A 1 97 ? 8.669 0.429 8.675 1.00 95.75 97 VAL A CA 1
ATOM 720 C C . VAL A 1 97 ? 9.237 1.837 8.552 1.00 95.75 97 VAL A C 1
ATOM 722 O O . VAL A 1 97 ? 8.825 2.741 9.284 1.00 95.75 97 VAL A O 1
ATOM 725 N N . ALA A 1 98 ? 10.197 2.025 7.650 1.00 93.50 98 ALA A N 1
ATOM 726 C CA . ALA A 1 98 ? 10.811 3.327 7.412 1.00 93.50 98 ALA A CA 1
ATOM 727 C C . ALA A 1 98 ? 9.788 4.339 6.871 1.00 93.50 98 ALA A C 1
ATOM 729 O O . ALA A 1 98 ? 8.863 3.981 6.139 1.00 93.50 98 ALA A O 1
ATOM 730 N N . VAL A 1 99 ? 9.975 5.612 7.219 1.00 91.88 99 VAL A N 1
ATOM 731 C CA . VAL A 1 99 ? 9.245 6.732 6.610 1.00 91.88 99 VAL A CA 1
ATOM 732 C C . VAL A 1 99 ? 10.082 7.282 5.475 1.00 91.88 99 VAL A C 1
ATOM 734 O O . VAL A 1 99 ? 11.114 7.903 5.728 1.00 91.88 99 VAL A O 1
ATOM 737 N N . LEU A 1 100 ? 9.656 7.026 4.240 1.00 92.00 100 LEU A N 1
ATOM 738 C CA . LEU A 1 100 ? 10.473 7.294 3.057 1.00 92.00 100 LEU A CA 1
ATOM 739 C C . LEU A 1 100 ? 10.653 8.794 2.815 1.00 92.00 100 LEU A C 1
ATOM 741 O O . LEU A 1 100 ? 11.721 9.223 2.399 1.00 92.00 100 LEU A O 1
ATOM 745 N N . GLU A 1 101 ? 9.640 9.600 3.135 1.00 92.62 101 GLU A N 1
ATOM 746 C CA . GLU A 1 101 ? 9.700 11.061 3.032 1.00 92.62 101 GLU A CA 1
ATOM 747 C C . GLU A 1 101 ? 10.409 11.758 4.208 1.00 92.62 101 GLU A C 1
ATOM 749 O O . GLU A 1 101 ? 10.518 12.984 4.227 1.00 92.62 101 GLU A O 1
ATOM 754 N N . GLY A 1 102 ? 10.825 10.997 5.224 1.00 88.19 102 GLY A N 1
ATOM 755 C CA . GLY A 1 102 ? 11.457 11.506 6.438 1.00 88.19 102 GLY A CA 1
ATOM 756 C C . GLY A 1 102 ? 12.971 11.306 6.449 1.00 88.19 102 GLY A C 1
ATOM 757 O O . GLY A 1 102 ? 13.621 11.136 5.424 1.00 88.19 102 GLY A O 1
ATOM 758 N N . ASP A 1 103 ? 13.547 11.270 7.648 1.00 87.69 103 ASP A N 1
ATOM 759 C CA . ASP A 1 103 ? 14.956 10.913 7.870 1.00 87.69 103 ASP A CA 1
ATOM 760 C C . ASP A 1 103 ? 15.201 9.389 7.872 1.00 87.69 103 ASP A C 1
ATOM 762 O O . ASP A 1 103 ? 16.273 8.924 8.259 1.00 87.69 103 ASP A O 1
ATOM 766 N N . GLY A 1 104 ? 14.199 8.604 7.463 1.00 82.50 104 GLY A N 1
ATOM 767 C CA . GLY A 1 104 ? 14.218 7.146 7.507 1.00 82.50 104 GLY A CA 1
ATOM 768 C C . GLY A 1 104 ? 13.920 6.549 8.885 1.00 82.50 104 GLY A C 1
ATOM 769 O O . GLY A 1 104 ? 13.911 5.322 9.006 1.00 82.50 104 GLY A O 1
ATOM 770 N N . SER A 1 105 ? 13.642 7.362 9.914 1.00 89.12 105 SER A N 1
ATOM 771 C CA . SER A 1 105 ? 13.241 6.854 11.230 1.00 89.12 105 SER A CA 1
ATOM 772 C C . SER A 1 105 ? 11.997 5.968 11.110 1.00 89.12 105 SER A C 1
ATOM 774 O O . SER A 1 105 ? 11.015 6.371 10.476 1.00 89.12 105 SER A O 1
ATOM 776 N N . PRO A 1 106 ? 11.999 4.761 11.702 1.00 93.31 106 PRO A N 1
ATOM 777 C CA . PRO A 1 106 ? 10.880 3.849 11.558 1.00 93.31 106 PRO A CA 1
ATOM 778 C C . PRO A 1 106 ? 9.650 4.308 12.351 1.00 93.31 106 PRO A C 1
ATOM 780 O O . PRO A 1 106 ? 9.740 5.059 13.323 1.00 93.31 106 PRO A O 1
ATOM 783 N N . GLY A 1 107 ? 8.481 3.829 11.936 1.00 93.75 107 GLY A N 1
ATOM 784 C CA . GLY A 1 107 ? 7.249 3.897 12.716 1.00 93.75 107 GLY A CA 1
ATOM 785 C C . GLY A 1 107 ? 6.324 2.729 12.424 1.00 93.75 107 GLY A C 1
ATOM 786 O O . GLY A 1 107 ? 6.582 1.925 11.530 1.00 93.75 107 GLY A O 1
ATOM 787 N N . VAL A 1 108 ? 5.226 2.634 13.169 1.00 96.81 108 VAL A N 1
ATOM 788 C CA . VAL A 1 108 ? 4.279 1.522 13.029 1.00 96.81 108 VAL A CA 1
ATOM 789 C C . VAL A 1 108 ? 3.578 1.598 11.673 1.00 96.81 108 VAL A C 1
ATOM 791 O O . VAL A 1 108 ? 2.801 2.525 11.407 1.00 96.81 108 VAL A O 1
ATOM 794 N N . GLY A 1 109 ? 3.828 0.594 10.837 1.00 96.81 109 GLY A N 1
ATOM 795 C CA . GLY A 1 109 ? 3.197 0.426 9.538 1.00 96.81 109 GLY A CA 1
ATOM 796 C C . GLY A 1 109 ? 1.691 0.199 9.657 1.00 96.81 109 GLY A C 1
ATOM 797 O O . GLY A 1 109 ? 1.212 -0.445 10.594 1.00 96.81 109 GLY A O 1
ATOM 798 N N . ARG A 1 110 ? 0.928 0.740 8.704 1.00 95.31 110 ARG A N 1
ATOM 799 C CA . ARG A 1 110 ? -0.548 0.745 8.747 1.00 95.31 110 ARG A CA 1
ATOM 800 C C . ARG A 1 110 ? -1.248 0.803 7.391 1.00 95.31 110 ARG A C 1
ATOM 802 O O . ARG A 1 110 ? -2.460 0.628 7.347 1.00 95.31 110 ARG A O 1
ATOM 809 N N . PHE A 1 111 ? -0.509 1.023 6.306 1.00 95.81 111 PHE A N 1
ATOM 810 C CA . PHE A 1 111 ? -1.046 1.041 4.949 1.00 95.81 111 PHE A CA 1
ATOM 811 C C . PHE A 1 111 ? -0.515 -0.136 4.129 1.00 95.81 111 PHE A C 1
ATOM 813 O O . PHE A 1 111 ? 0.613 -0.605 4.315 1.00 95.81 111 PHE A O 1
ATOM 820 N N . GLY A 1 112 ? -1.369 -0.625 3.229 1.00 92.19 112 GLY A N 1
ATOM 821 C CA . GLY A 1 112 ? -1.164 -1.861 2.484 1.00 92.19 112 GLY A CA 1
ATOM 822 C C . GLY A 1 112 ? -1.515 -3.127 3.278 1.00 92.19 112 GLY A C 1
ATOM 823 O O . GLY A 1 112 ? -1.586 -3.143 4.505 1.00 92.19 112 GLY A O 1
ATOM 824 N N . TRP A 1 113 ? -1.725 -4.234 2.562 1.00 90.88 113 TRP A N 1
ATOM 825 C CA . TRP A 1 113 ? -2.161 -5.520 3.135 1.00 90.88 113 TRP A CA 1
ATOM 826 C C . TRP A 1 113 ? -1.225 -6.127 4.182 1.00 90.88 113 TRP A C 1
ATOM 828 O O . TRP A 1 113 ? -1.628 -7.036 4.911 1.00 90.88 113 TRP A O 1
ATOM 838 N N . LYS A 1 114 ? 0.035 -5.693 4.213 1.00 91.19 114 LYS A N 1
ATOM 839 C CA . LYS A 1 114 ? 1.053 -6.173 5.148 1.00 91.19 114 LYS A CA 1
ATOM 840 C C . LYS A 1 114 ? 1.555 -5.071 6.075 1.00 91.19 114 LYS A C 1
ATOM 842 O O . LYS A 1 114 ? 2.553 -5.297 6.752 1.00 91.19 114 LYS A O 1
ATOM 847 N N . CYS A 1 115 ? 0.869 -3.926 6.120 1.00 94.88 115 CYS A N 1
ATOM 848 C CA . CYS A 1 115 ? 1.316 -2.750 6.858 1.00 94.88 115 CYS A CA 1
ATOM 849 C C . CYS A 1 115 ? 2.718 -2.300 6.422 1.00 94.88 115 CYS A C 1
ATOM 851 O O . CYS A 1 115 ? 3.526 -1.899 7.251 1.00 94.88 115 CYS A O 1
ATOM 853 N N . GLN A 1 116 ? 3.030 -2.416 5.130 1.00 93.19 116 GLN A N 1
ATOM 854 C CA . GLN A 1 116 ? 4.370 -2.129 4.621 1.00 93.19 116 GLN A CA 1
ATOM 855 C C . GLN A 1 116 ? 4.681 -0.624 4.530 1.00 93.19 116 GLN A C 1
ATOM 857 O O . GLN A 1 116 ? 5.841 -0.263 4.382 1.00 93.19 116 GLN A O 1
ATOM 862 N N . HIS A 1 117 ? 3.671 0.242 4.686 1.00 95.94 117 HIS A N 1
ATOM 863 C CA . HIS A 1 117 ? 3.825 1.700 4.664 1.00 95.94 117 HIS A CA 1
ATOM 864 C C . HIS A 1 117 ? 3.267 2.345 5.934 1.00 95.94 117 HIS A C 1
ATOM 866 O O . HIS A 1 117 ? 2.218 1.935 6.445 1.00 95.94 117 HIS A O 1
ATOM 872 N N . ARG A 1 118 ? 3.948 3.375 6.447 1.00 95.19 118 ARG A N 1
ATOM 873 C CA . ARG A 1 118 ? 3.485 4.176 7.598 1.00 95.19 118 ARG A CA 1
ATOM 874 C C . ARG A 1 118 ? 2.620 5.361 7.173 1.00 95.19 118 ARG A C 1
ATOM 876 O O . ARG A 1 118 ? 1.660 5.668 7.874 1.00 95.19 118 ARG A O 1
ATOM 883 N N . SER A 1 119 ? 2.961 6.018 6.067 1.00 95.38 119 SER A N 1
ATOM 884 C CA . SER A 1 119 ? 2.295 7.231 5.586 1.00 95.38 119 SER A CA 1
ATOM 885 C C . SER A 1 119 ? 1.567 7.004 4.266 1.00 95.38 119 SER A C 1
ATOM 887 O O . SER A 1 119 ? 1.896 6.101 3.492 1.00 95.38 119 SER A O 1
ATOM 889 N N . LEU A 1 120 ? 0.585 7.861 3.995 1.00 96.44 120 LEU A N 1
ATOM 890 C CA . LEU A 1 120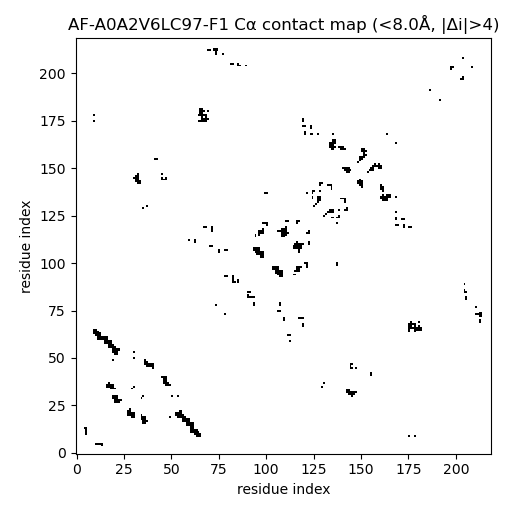 ? -0.146 7.881 2.734 1.00 96.44 120 LEU A CA 1
ATOM 891 C C . LEU A 1 120 ? 0.716 8.356 1.566 1.00 96.44 120 LEU A C 1
ATOM 893 O O . LEU A 1 120 ? 0.423 7.988 0.435 1.00 96.44 120 LEU A O 1
ATOM 897 N N . LEU A 1 121 ? 1.770 9.142 1.814 1.00 97.06 121 LEU A N 1
ATOM 898 C CA . LEU A 1 121 ? 2.695 9.561 0.759 1.00 97.06 121 LEU A CA 1
ATOM 899 C C . LEU A 1 121 ? 3.586 8.399 0.309 1.00 97.06 121 LEU A C 1
ATOM 901 O O . LEU A 1 121 ? 3.669 8.134 -0.888 1.00 97.06 121 LEU A O 1
ATOM 905 N N . SER A 1 122 ? 4.180 7.664 1.255 1.00 95.75 122 SER A N 1
ATOM 906 C CA . SER A 1 122 ? 4.931 6.440 0.949 1.00 95.75 122 SER A CA 1
ATOM 907 C C . SER A 1 122 ? 4.037 5.406 0.246 1.00 95.75 122 SER A C 1
ATOM 909 O O . SER A 1 122 ? 4.418 4.858 -0.783 1.00 95.75 122 SER A O 1
ATOM 911 N N . PHE A 1 123 ? 2.806 5.214 0.738 1.00 95.94 123 PHE A N 1
ATOM 912 C CA . PHE A 1 123 ? 1.820 4.327 0.114 1.00 95.94 123 PHE A CA 1
ATOM 913 C C . PHE A 1 123 ? 1.433 4.760 -1.312 1.00 95.94 123 PHE A C 1
ATOM 915 O O . PHE A 1 123 ? 1.392 3.924 -2.209 1.00 95.94 123 PHE A O 1
ATOM 922 N N . ALA A 1 124 ? 1.179 6.054 -1.539 1.00 96.44 124 ALA A N 1
ATOM 923 C CA . ALA A 1 124 ? 0.872 6.594 -2.866 1.00 96.44 124 ALA A CA 1
ATOM 924 C C . ALA A 1 124 ? 2.026 6.392 -3.850 1.00 96.44 124 ALA A C 1
ATOM 926 O O . ALA A 1 124 ? 1.796 6.018 -4.995 1.00 96.44 124 ALA A O 1
ATOM 927 N N . SER A 1 125 ? 3.254 6.631 -3.391 1.00 96.94 125 SER A N 1
ATOM 928 C CA . SER A 1 125 ? 4.455 6.557 -4.224 1.00 96.94 125 SER A CA 1
ATOM 929 C C . SER A 1 125 ? 4.779 5.114 -4.622 1.00 96.94 125 SER A C 1
ATOM 931 O O . SER A 1 125 ? 5.139 4.856 -5.765 1.00 96.94 125 SER A O 1
ATOM 933 N N . ASP A 1 126 ? 4.559 4.158 -3.714 1.00 95.19 126 ASP A N 1
ATOM 934 C CA . ASP A 1 126 ? 4.652 2.723 -4.011 1.00 95.19 126 ASP A CA 1
ATOM 935 C C . ASP A 1 126 ? 3.596 2.281 -5.033 1.00 95.19 126 ASP A C 1
ATOM 937 O O . ASP A 1 126 ? 3.901 1.498 -5.931 1.00 95.19 126 ASP A O 1
ATOM 941 N N . ALA A 1 127 ? 2.367 2.801 -4.932 1.00 94.38 127 ALA A N 1
ATOM 942 C CA . ALA A 1 127 ? 1.305 2.528 -5.898 1.00 94.38 127 ALA A CA 1
ATOM 943 C C . ALA A 1 127 ? 1.570 3.183 -7.266 1.00 94.38 127 ALA A C 1
ATOM 945 O O . ALA A 1 127 ? 1.264 2.582 -8.290 1.00 94.38 127 ALA A O 1
ATOM 946 N N . TYR A 1 128 ? 2.170 4.377 -7.305 1.00 96.00 128 TYR A N 1
ATOM 947 C CA . TYR A 1 128 ? 2.615 5.020 -8.546 1.00 96.00 128 TYR A CA 1
ATOM 948 C C . TYR A 1 128 ? 3.568 4.104 -9.321 1.00 96.00 128 TYR A C 1
ATOM 950 O O . TYR A 1 128 ? 3.285 3.767 -10.471 1.00 96.00 128 TYR A O 1
ATOM 958 N N . LEU A 1 129 ? 4.618 3.601 -8.667 1.00 95.25 129 LEU A N 1
ATOM 959 C CA . LEU A 1 129 ? 5.568 2.696 -9.312 1.00 95.25 129 LEU A CA 1
ATOM 960 C C . LEU A 1 129 ? 4.907 1.359 -9.680 1.00 95.25 129 LEU A C 1
ATOM 962 O O . LEU A 1 129 ? 4.925 0.934 -10.830 1.00 95.25 129 LEU A O 1
ATOM 966 N N . ASN A 1 130 ? 4.295 0.685 -8.706 1.00 92.69 130 ASN A N 1
ATOM 967 C CA . ASN A 1 130 ? 3.861 -0.696 -8.892 1.00 92.69 130 ASN A CA 1
ATOM 968 C C . ASN A 1 130 ? 2.538 -0.818 -9.658 1.00 92.69 130 ASN A C 1
ATOM 970 O O . ASN A 1 130 ? 2.392 -1.722 -10.471 1.00 92.69 130 ASN A O 1
ATOM 974 N N . GLU A 1 131 ? 1.554 0.047 -9.423 1.00 90.62 131 GLU A N 1
ATOM 975 C CA . GLU A 1 131 ? 0.232 -0.077 -10.057 1.00 90.62 131 GLU A CA 1
ATOM 976 C C . GLU A 1 131 ? 0.115 0.732 -11.356 1.00 90.62 131 GLU A C 1
ATOM 978 O O . GLU A 1 131 ? -0.664 0.357 -12.236 1.00 90.62 131 GLU A O 1
ATOM 983 N N . MET A 1 132 ? 0.855 1.840 -11.479 1.00 91.81 132 MET A N 1
ATOM 984 C CA . MET A 1 132 ? 0.721 2.779 -12.600 1.00 91.81 132 MET A CA 1
ATOM 985 C C . MET A 1 132 ? 1.940 2.826 -13.530 1.00 91.81 132 MET A C 1
ATOM 987 O O . MET A 1 132 ? 1.769 3.262 -14.669 1.00 91.81 132 MET A O 1
ATOM 991 N N . GLY A 1 133 ? 3.117 2.365 -13.088 1.00 92.31 133 GLY A N 1
ATOM 992 C CA . GLY A 1 133 ? 4.370 2.490 -13.841 1.00 92.31 133 GLY A CA 1
ATOM 993 C C . GLY A 1 133 ? 4.836 3.943 -13.937 1.00 92.31 133 GLY A C 1
ATOM 994 O O . GLY A 1 133 ? 5.109 4.427 -15.028 1.00 92.31 133 GLY A O 1
ATOM 995 N N . ILE A 1 134 ? 4.782 4.671 -12.817 1.00 95.31 134 ILE A N 1
ATOM 996 C CA . ILE A 1 134 ? 5.245 6.059 -12.703 1.00 95.31 134 ILE A CA 1
ATOM 997 C C . ILE A 1 134 ? 6.224 6.130 -11.534 1.00 95.31 134 ILE A C 1
ATOM 999 O O . ILE A 1 134 ? 5.853 5.896 -10.383 1.00 95.31 134 ILE A O 1
ATOM 1003 N N . THR A 1 135 ? 7.470 6.474 -11.808 1.00 97.44 135 THR A N 1
ATOM 1004 C CA . THR A 1 135 ? 8.498 6.735 -10.804 1.00 97.44 135 THR A CA 1
ATOM 1005 C C . THR A 1 135 ? 8.294 8.108 -10.159 1.00 97.44 135 THR A C 1
ATOM 1007 O O . THR A 1 135 ? 7.695 9.030 -10.719 1.00 97.44 135 THR A O 1
ATOM 1010 N N . SER A 1 136 ? 8.766 8.248 -8.923 1.00 97.75 136 SER A N 1
ATOM 1011 C CA . SER A 1 136 ? 8.641 9.478 -8.129 1.00 97.75 136 SER A CA 1
ATOM 1012 C C . SER A 1 136 ? 9.889 9.674 -7.264 1.00 97.75 136 SER A C 1
ATOM 1014 O O . SER A 1 136 ? 10.678 8.741 -7.121 1.00 97.75 136 SER A O 1
ATOM 1016 N N . PRO A 1 137 ? 10.095 10.825 -6.599 1.00 96.94 137 PRO A N 1
ATOM 1017 C CA . PRO A 1 137 ? 11.305 11.040 -5.802 1.00 96.94 137 PRO A CA 1
ATOM 1018 C C . PRO A 1 137 ? 11.520 10.018 -4.670 1.00 96.94 137 PRO A C 1
ATOM 1020 O O . PRO A 1 137 ? 12.659 9.805 -4.261 1.00 96.94 137 PRO A O 1
ATOM 1023 N N . LEU A 1 138 ? 10.451 9.390 -4.157 1.00 96.31 138 LEU A N 1
ATOM 1024 C CA . LEU A 1 138 ? 10.544 8.340 -3.129 1.00 96.31 138 LEU A CA 1
ATOM 1025 C C . LEU A 1 138 ? 10.838 6.947 -3.707 1.00 96.31 138 LEU A C 1
ATOM 1027 O O . LEU A 1 138 ? 11.353 6.094 -2.989 1.00 96.31 138 LEU A O 1
ATOM 1031 N N . PHE A 1 139 ? 10.522 6.730 -4.983 1.00 96.19 139 PHE A N 1
ATOM 1032 C CA . PHE A 1 139 ? 10.774 5.498 -5.731 1.00 96.19 139 PHE A CA 1
ATOM 1033 C C . PHE A 1 139 ? 11.249 5.873 -7.144 1.00 96.19 139 PHE A C 1
ATOM 1035 O O . PHE A 1 139 ? 10.439 5.882 -8.074 1.00 96.19 139 PHE A O 1
ATOM 1042 N N . PRO A 1 140 ? 12.525 6.278 -7.290 1.00 96.19 140 PRO A N 1
ATOM 1043 C CA . PRO A 1 140 ? 13.027 6.881 -8.524 1.00 96.19 140 PRO A CA 1
ATOM 1044 C C . PRO A 1 140 ? 13.466 5.855 -9.570 1.00 96.19 140 PRO A C 1
ATOM 1046 O O . PRO A 1 140 ? 13.792 6.243 -10.680 1.00 96.19 140 PRO A O 1
ATOM 1049 N N . ASP A 1 141 ? 13.529 4.574 -9.214 1.00 94.50 141 ASP A N 1
ATOM 1050 C CA . ASP A 1 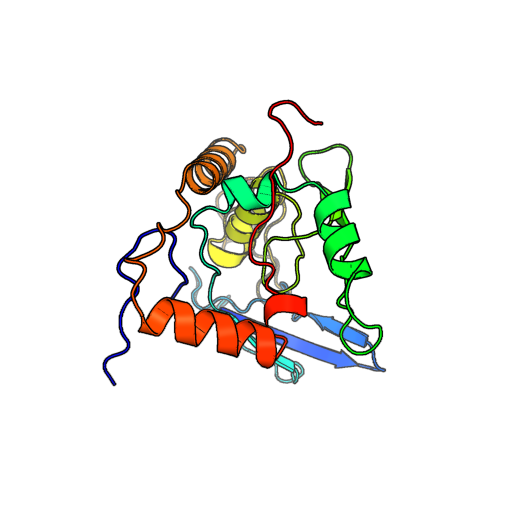141 ? 14.003 3.520 -10.102 1.00 94.50 141 ASP A CA 1
ATOM 1051 C C . ASP A 1 141 ? 12.812 2.708 -10.625 1.00 94.50 141 ASP A C 1
ATOM 1053 O O . ASP A 1 141 ? 11.994 2.223 -9.838 1.00 94.50 141 ASP A O 1
ATOM 1057 N N . GLU A 1 142 ? 12.741 2.535 -11.944 1.00 93.81 142 GLU A N 1
ATOM 1058 C CA . GLU A 1 142 ? 11.733 1.699 -12.599 1.00 93.81 142 GLU A CA 1
ATOM 1059 C C . GLU A 1 142 ? 11.933 0.207 -12.267 1.00 93.81 142 GLU A C 1
ATOM 1061 O O . GLU A 1 142 ? 13.055 -0.307 -12.143 1.00 93.81 142 GLU A O 1
ATOM 1066 N N . ASN A 1 143 ? 10.824 -0.521 -12.158 1.00 94.19 143 ASN A N 1
ATOM 1067 C CA . ASN A 1 143 ? 10.822 -1.967 -12.015 1.00 94.19 143 ASN A CA 1
ATOM 1068 C C . ASN A 1 143 ? 11.321 -2.643 -13.299 1.00 94.19 143 ASN A C 1
ATOM 1070 O O . ASN A 1 143 ? 11.070 -2.222 -14.423 1.00 94.19 143 ASN A O 1
ATOM 1074 N N . THR A 1 144 ? 12.002 -3.777 -13.160 1.00 94.69 144 THR A N 1
ATOM 1075 C CA . THR A 1 144 ? 12.336 -4.603 -14.330 1.00 94.69 144 THR A CA 1
ATOM 1076 C C . THR A 1 144 ? 11.123 -5.419 -14.772 1.00 94.69 144 THR A C 1
ATOM 1078 O O . THR A 1 144 ? 10.464 -5.989 -13.912 1.00 94.69 144 THR A O 1
ATOM 1081 N N . SER A 1 145 ? 10.922 -5.648 -16.069 1.00 95.00 145 SER A N 1
ATOM 1082 C CA . SER A 1 145 ? 9.969 -6.667 -16.534 1.00 95.00 145 SER A CA 1
ATOM 1083 C C . SER A 1 145 ? 10.622 -8.049 -16.488 1.00 95.00 145 SER A C 1
ATOM 1085 O O . SER A 1 145 ? 11.496 -8.361 -17.297 1.00 95.00 145 SER A O 1
ATOM 1087 N N . GLN A 1 146 ? 10.269 -8.880 -15.504 1.00 92.75 146 GLN A N 1
ATOM 1088 C CA . GLN A 1 146 ? 10.876 -10.212 -15.309 1.00 92.75 146 GLN A CA 1
ATOM 1089 C C . GLN A 1 146 ? 12.419 -10.217 -15.276 1.00 92.75 146 GLN A C 1
ATOM 1091 O O . GLN A 1 146 ? 13.071 -11.151 -15.752 1.00 92.75 146 GLN A O 1
ATOM 1096 N N . GLY A 1 147 ? 13.025 -9.180 -14.694 1.00 93.19 147 GLY A N 1
ATOM 1097 C CA . GLY A 1 147 ? 14.481 -9.021 -14.631 1.00 93.19 147 GLY A CA 1
ATOM 1098 C C . GLY A 1 147 ? 15.106 -8.367 -15.867 1.00 93.19 147 GLY A C 1
ATOM 1099 O O . GLY A 1 147 ? 16.303 -8.082 -15.853 1.00 93.19 147 GLY A O 1
ATOM 1100 N N . LEU A 1 148 ? 14.329 -8.092 -16.918 1.00 95.12 148 LEU A N 1
ATOM 1101 C CA . LEU A 1 148 ? 14.751 -7.242 -18.026 1.00 95.12 148 LEU A CA 1
ATOM 1102 C C . LEU A 1 148 ? 14.612 -5.773 -17.618 1.00 95.12 148 LEU A C 1
ATOM 1104 O O . LEU A 1 148 ? 13.530 -5.328 -17.245 1.00 95.12 148 LEU A O 1
ATOM 1108 N N . PHE A 1 149 ? 15.700 -5.012 -17.710 1.00 95.12 149 PHE A N 1
ATOM 1109 C CA . PHE A 1 149 ? 15.650 -3.568 -17.498 1.00 95.12 149 PHE A CA 1
ATOM 1110 C C . PHE A 1 149 ? 14.792 -2.902 -18.583 1.00 95.12 149 PHE A C 1
ATOM 1112 O O . PHE A 1 149 ? 15.051 -3.106 -19.773 1.00 95.12 149 PHE A O 1
ATOM 1119 N N . VAL A 1 150 ? 13.780 -2.137 -18.164 1.00 95.38 150 VAL A N 1
ATOM 1120 C CA . VAL A 1 150 ? 12.813 -1.469 -19.055 1.00 95.38 150 VAL A CA 1
ATOM 1121 C C . VAL A 1 150 ? 12.718 0.045 -18.855 1.00 95.38 150 VAL A C 1
ATOM 1123 O O . VAL A 1 150 ? 11.992 0.677 -19.611 1.00 95.38 150 VAL A O 1
ATOM 1126 N N . GLY A 1 151 ? 13.483 0.618 -17.922 1.00 94.56 151 GLY A N 1
ATOM 1127 C CA . GLY A 1 151 ? 13.518 2.065 -17.692 1.00 94.56 151 GLY A CA 1
ATOM 1128 C C . GLY A 1 151 ? 14.231 2.853 -18.795 1.00 94.56 151 GLY A C 1
ATOM 1129 O O . GLY A 1 151 ? 14.552 2.334 -19.880 1.00 94.56 151 GLY A O 1
ATOM 1130 N N . TYR A 1 152 ? 14.504 4.120 -18.506 1.00 95.56 152 TYR A N 1
ATOM 1131 C CA . TYR A 1 152 ? 15.039 5.099 -19.438 1.00 95.56 152 TYR A CA 1
ATOM 1132 C C . TYR A 1 152 ? 16.343 4.656 -20.108 1.00 95.56 152 TYR A C 1
ATOM 1134 O O . TYR A 1 152 ? 17.243 4.044 -19.525 1.00 95.56 152 TYR A O 1
ATOM 1142 N N . GLY A 1 153 ? 16.465 5.009 -21.388 1.00 93.12 153 GLY A N 1
ATOM 1143 C CA . GLY A 1 153 ? 17.592 4.617 -22.236 1.00 93.12 153 GLY A CA 1
ATOM 1144 C C . GLY A 1 153 ? 17.400 3.263 -22.922 1.00 93.12 153 GLY A C 1
ATOM 1145 O O . GLY A 1 153 ? 18.260 2.845 -23.703 1.00 93.12 153 GLY A O 1
ATOM 1146 N N . THR A 1 154 ? 16.267 2.598 -22.686 1.00 94.88 154 THR A N 1
ATOM 1147 C CA . THR A 1 154 ? 15.796 1.467 -23.489 1.00 94.88 154 THR A CA 1
ATOM 1148 C C . THR A 1 154 ? 14.845 1.935 -24.598 1.00 94.88 154 THR A C 1
ATOM 1150 O O . THR A 1 154 ? 14.573 3.122 -24.760 1.00 94.88 154 THR A O 1
ATOM 1153 N N . ALA A 1 155 ? 14.344 1.001 -25.411 1.00 94.50 155 ALA A N 1
ATOM 1154 C CA . ALA A 1 155 ? 13.273 1.294 -26.364 1.00 94.50 155 ALA A CA 1
ATOM 1155 C C . ALA A 1 155 ? 11.879 1.337 -25.706 1.00 94.50 155 ALA A C 1
ATOM 1157 O O . ALA A 1 155 ? 10.916 1.707 -26.378 1.00 94.50 155 ALA A O 1
ATOM 1158 N N . TYR A 1 156 ? 11.773 0.920 -24.439 1.00 94.62 156 TYR A N 1
ATOM 1159 C CA . TYR A 1 156 ? 10.506 0.759 -23.730 1.00 94.62 156 TYR A CA 1
ATOM 1160 C C . TYR A 1 156 ? 10.077 2.036 -23.013 1.00 94.62 156 TYR A C 1
ATOM 1162 O O . TYR A 1 156 ? 8.883 2.336 -23.007 1.00 94.62 156 TYR A O 1
ATOM 1170 N N . ASP A 1 157 ? 11.046 2.807 -22.512 1.00 93.81 157 ASP A N 1
ATOM 1171 C CA . ASP A 1 157 ? 10.798 4.072 -21.831 1.00 93.81 157 ASP A CA 1
ATOM 1172 C C . ASP A 1 157 ? 11.576 5.247 -22.458 1.00 93.81 157 ASP A C 1
ATOM 1174 O O . ASP A 1 157 ? 12.814 5.297 -22.408 1.00 93.81 157 ASP A O 1
ATOM 1178 N N . PRO A 1 158 ? 10.872 6.199 -23.101 1.00 91.06 158 PRO A N 1
ATOM 1179 C CA . PRO A 1 158 ? 11.481 7.399 -23.655 1.00 91.06 158 PRO A CA 1
ATOM 1180 C C . PRO A 1 158 ? 11.635 8.549 -22.643 1.00 91.06 158 PRO A C 1
ATOM 1182 O O . PRO A 1 158 ? 12.209 9.577 -23.018 1.00 91.06 158 PRO A O 1
ATOM 1185 N N . VAL A 1 159 ? 11.098 8.435 -21.425 1.00 93.06 159 VAL A N 1
ATOM 1186 C CA . VAL A 1 159 ? 11.088 9.498 -20.411 1.00 93.06 159 VAL A CA 1
ATOM 1187 C C . VAL A 1 159 ? 12.134 9.182 -19.333 1.00 93.06 159 VAL A C 1
ATOM 1189 O O . VAL A 1 159 ? 12.220 8.042 -18.910 1.00 93.06 159 VAL A O 1
ATOM 1192 N N . PRO A 1 160 ? 12.989 10.140 -18.929 1.00 94.88 160 PRO A N 1
ATOM 1193 C CA . PRO A 1 160 ? 13.911 9.925 -17.816 1.00 94.88 160 PRO A CA 1
ATOM 1194 C C . PRO A 1 160 ? 13.202 9.896 -16.463 1.00 94.88 160 PRO A C 1
ATOM 1196 O O . PRO A 1 160 ? 12.349 10.749 -16.211 1.00 94.88 160 PRO A O 1
ATOM 1199 N N . GLU A 1 161 ? 13.679 9.036 -15.566 1.00 94.44 161 GLU A N 1
ATOM 1200 C CA . GLU A 1 161 ? 13.214 8.979 -14.186 1.00 94.44 161 GLU A CA 1
ATOM 1201 C C . GLU A 1 161 ? 13.783 10.139 -13.317 1.00 94.44 161 GLU A C 1
ATOM 1203 O O . GLU A 1 161 ? 14.925 10.585 -13.521 1.00 94.44 161 GLU A O 1
ATOM 1208 N N . PRO A 1 162 ? 13.047 10.608 -12.284 1.00 96.44 162 PRO A N 1
ATOM 1209 C CA . PRO A 1 162 ? 11.661 10.248 -12.013 1.00 96.44 162 PRO A CA 1
ATOM 1210 C C . PRO A 1 162 ? 10.679 10.951 -12.970 1.00 96.44 162 PRO A C 1
ATOM 1212 O O . PRO A 1 162 ? 10.865 12.133 -13.272 1.00 96.44 162 PRO A O 1
ATOM 1215 N N . GLU A 1 163 ? 9.617 10.263 -13.406 1.00 96.25 163 GLU A N 1
ATOM 1216 C CA . GLU A 1 163 ? 8.583 10.867 -14.266 1.00 96.25 163 GLU A CA 1
ATOM 1217 C C . GLU A 1 163 ? 7.751 11.920 -13.519 1.00 96.25 163 GLU A C 1
ATOM 1219 O O . GLU A 1 163 ? 7.414 12.959 -14.093 1.00 96.25 163 GLU A O 1
ATOM 1224 N N . ASP A 1 164 ? 7.403 11.658 -12.253 1.00 96.88 164 ASP A N 1
ATOM 1225 C CA . ASP A 1 164 ? 6.773 12.636 -11.361 1.00 96.88 164 ASP A CA 1
ATOM 1226 C C . ASP A 1 164 ? 7.844 13.413 -10.585 1.00 96.88 164 ASP A C 1
ATOM 1228 O O . ASP A 1 164 ? 8.757 12.839 -9.990 1.00 96.88 164 ASP A O 1
ATOM 123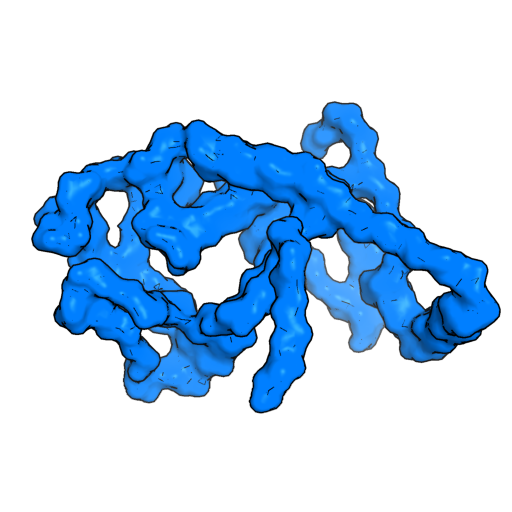2 N N . ASP A 1 165 ? 7.700 14.736 -10.511 1.00 96.06 165 ASP A N 1
ATOM 1233 C CA . ASP A 1 165 ? 8.601 15.599 -9.736 1.00 96.06 165 ASP A CA 1
ATOM 1234 C C . ASP A 1 165 ? 8.280 15.602 -8.226 1.00 96.06 165 ASP A C 1
ATOM 1236 O O . ASP A 1 165 ? 8.930 16.290 -7.432 1.00 96.06 165 ASP A O 1
ATOM 1240 N N . GLY A 1 166 ? 7.285 14.809 -7.823 1.00 96.62 166 GLY A N 1
ATOM 1241 C CA . GLY A 1 166 ? 6.778 14.677 -6.467 1.00 96.62 166 GLY A CA 1
ATOM 1242 C C . GLY A 1 166 ? 5.534 15.522 -6.200 1.00 96.62 166 GLY A C 1
ATOM 1243 O O . GLY A 1 166 ? 4.903 15.351 -5.153 1.00 96.62 166 GLY A O 1
ATOM 1244 N N . ILE A 1 167 ? 5.162 16.442 -7.098 1.00 97.62 167 ILE A N 1
ATOM 1245 C CA . ILE A 1 167 ? 3.994 17.308 -6.907 1.00 97.62 167 ILE A CA 1
ATOM 1246 C C . ILE A 1 167 ? 2.704 16.501 -7.062 1.00 97.62 167 ILE A C 1
ATOM 1248 O O . ILE A 1 167 ? 1.803 16.644 -6.222 1.00 97.62 167 ILE A O 1
ATOM 1252 N N . ASP A 1 168 ? 2.606 15.637 -8.075 1.00 97.56 168 ASP A N 1
ATOM 1253 C CA . ASP A 1 168 ? 1.364 14.917 -8.348 1.00 97.56 168 ASP A CA 1
ATOM 1254 C C . ASP A 1 168 ? 1.136 13.801 -7.328 1.00 97.56 168 ASP A C 1
ATOM 1256 O O . ASP A 1 168 ? 0.028 13.687 -6.793 1.00 97.56 168 ASP A O 1
ATOM 1260 N N . VAL A 1 169 ? 2.172 13.036 -6.958 1.00 97.75 169 VAL A N 1
ATOM 1261 C CA . VAL A 1 169 ? 2.035 12.005 -5.915 1.00 97.75 169 VAL A CA 1
ATOM 1262 C C . VAL A 1 169 ? 1.674 12.618 -4.558 1.00 97.75 169 VAL A C 1
ATOM 1264 O O . VAL A 1 169 ? 0.840 12.089 -3.813 1.00 97.75 169 VAL A O 1
ATOM 1267 N N . GLN A 1 170 ? 2.213 13.801 -4.251 1.00 97.81 170 GLN A N 1
ATOM 1268 C CA . GLN A 1 170 ? 1.866 14.544 -3.045 1.00 97.81 170 GLN A CA 1
ATOM 1269 C C . GLN A 1 170 ? 0.423 15.061 -3.089 1.00 97.81 170 GLN A C 1
ATOM 1271 O O . GLN A 1 170 ? -0.283 15.006 -2.072 1.00 97.81 170 GLN A O 1
ATOM 1276 N N . ALA A 1 171 ? -0.043 15.548 -4.242 1.00 97.69 171 ALA A N 1
ATOM 1277 C CA . ALA A 1 171 ? -1.433 15.942 -4.436 1.00 97.69 171 ALA A CA 1
ATOM 1278 C C . ALA A 1 171 ? -2.380 14.740 -4.285 1.00 97.69 171 ALA A C 1
ATOM 1280 O O . ALA A 1 171 ? -3.418 14.855 -3.626 1.00 97.69 171 ALA A O 1
ATOM 1281 N N . PHE A 1 172 ? -1.995 13.574 -4.804 1.00 95.88 172 PHE A N 1
ATOM 1282 C CA . PHE A 1 172 ? -2.758 12.339 -4.670 1.00 95.88 172 PHE A CA 1
ATOM 1283 C C . PHE A 1 172 ? -2.845 11.865 -3.211 1.00 95.88 172 PHE A C 1
ATOM 1285 O O . PHE A 1 172 ? -3.941 11.595 -2.708 1.00 95.88 172 PHE A O 1
ATOM 1292 N N . ALA A 1 173 ? -1.732 11.881 -2.473 1.00 96.94 173 ALA A N 1
ATOM 1293 C CA . ALA A 1 173 ? -1.729 11.602 -1.037 1.00 96.94 173 ALA A CA 1
ATOM 1294 C C . ALA A 1 173 ? -2.621 12.584 -0.253 1.00 96.94 173 ALA A C 1
ATOM 1296 O O . ALA A 1 173 ? -3.380 12.183 0.632 1.00 96.94 173 ALA A O 1
ATOM 1297 N N . ASN A 1 174 ? -2.598 13.874 -0.603 1.00 96.62 174 ASN A N 1
ATOM 1298 C CA . ASN A 1 174 ? -3.455 14.887 0.022 1.00 96.62 174 ASN A CA 1
ATOM 1299 C C . ASN A 1 174 ? -4.941 14.684 -0.291 1.00 96.62 174 ASN A C 1
ATOM 1301 O O . ASN A 1 174 ? -5.791 14.912 0.577 1.00 96.62 174 ASN A O 1
ATOM 1305 N N . PHE A 1 175 ? -5.269 14.216 -1.496 1.00 95.25 175 PHE A N 1
ATOM 1306 C CA . PHE A 1 175 ? -6.622 13.790 -1.827 1.00 95.25 175 PHE A CA 1
ATOM 1307 C C . PHE A 1 175 ? -7.066 12.626 -0.931 1.00 95.25 175 PHE A C 1
ATOM 1309 O O . PHE A 1 175 ? -8.125 12.728 -0.311 1.00 95.25 175 PHE A O 1
ATOM 1316 N N . MET A 1 176 ? -6.242 11.579 -0.773 1.00 95.62 176 MET A N 1
ATOM 1317 C CA . MET A 1 176 ? -6.542 10.447 0.120 1.00 95.62 176 MET A CA 1
ATOM 1318 C C . MET A 1 176 ? -6.767 10.899 1.569 1.00 95.62 176 MET A C 1
ATOM 1320 O O . MET A 1 176 ? -7.782 10.544 2.173 1.00 95.62 176 MET A O 1
ATOM 1324 N N . ARG A 1 177 ? -5.895 11.771 2.095 1.00 95.69 177 ARG A N 1
ATOM 1325 C CA . ARG A 1 177 ? -6.032 12.385 3.432 1.00 95.69 177 ARG A CA 1
ATOM 1326 C C . ARG A 1 177 ? -7.336 13.162 3.613 1.00 95.69 177 ARG A C 1
ATOM 1328 O O . ARG A 1 177 ? -7.862 13.239 4.720 1.00 95.69 177 ARG A O 1
ATOM 1335 N N . SER A 1 178 ? -7.851 13.742 2.532 1.00 94.19 178 SER A N 1
ATOM 1336 C CA . SER A 1 178 ? -9.071 14.554 2.535 1.00 94.19 178 SER A CA 1
ATOM 1337 C C . SER A 1 178 ? -10.351 13.722 2.412 1.00 94.19 178 SER A C 1
ATOM 1339 O O . SER A 1 178 ? -11.454 14.264 2.552 1.00 94.19 178 SER A O 1
ATOM 1341 N N . THR A 1 179 ? -10.245 12.416 2.150 1.00 93.00 179 THR A N 1
ATOM 1342 C CA . THR A 1 179 ? -11.413 11.535 2.112 1.00 93.00 179 THR A CA 1
ATOM 1343 C C . THR A 1 179 ? -12.003 11.366 3.513 1.00 93.00 179 THR A C 1
ATOM 1345 O O . THR A 1 179 ? -11.304 11.264 4.521 1.00 93.00 179 THR A O 1
ATOM 1348 N N . LYS A 1 180 ? -13.334 11.339 3.600 1.00 90.50 180 LYS A N 1
ATOM 1349 C CA . LYS A 1 180 ? -14.024 11.134 4.875 1.00 90.50 180 LYS A CA 1
ATOM 1350 C C . LYS A 1 180 ? -14.151 9.651 5.189 1.00 90.50 180 LYS A C 1
ATOM 1352 O O . LYS A 1 180 ? -14.461 8.856 4.305 1.00 90.50 180 LYS A O 1
ATOM 1357 N N . ALA A 1 181 ? -14.043 9.316 6.473 1.00 90.44 181 ALA A N 1
ATOM 1358 C CA . ALA A 1 181 ? -14.519 8.034 6.969 1.00 90.44 181 ALA A CA 1
ATOM 1359 C C . ALA A 1 181 ? -16.031 7.904 6.681 1.00 90.44 181 ALA A C 1
ATOM 1361 O O . ALA A 1 181 ? -16.773 8.878 6.887 1.00 90.44 181 ALA A O 1
ATOM 1362 N N . PRO A 1 182 ? -16.515 6.736 6.220 1.00 87.00 182 PRO A N 1
ATOM 1363 C CA . PRO A 1 182 ? -17.939 6.526 5.997 1.00 87.00 182 PRO A CA 1
ATOM 1364 C C . PRO A 1 182 ? -18.744 6.792 7.281 1.00 87.00 182 PRO A C 1
ATOM 1366 O O . PRO A 1 182 ? -18.360 6.322 8.356 1.00 87.00 182 PRO A O 1
ATOM 1369 N N . PRO A 1 183 ? -19.863 7.536 7.213 1.00 88.38 183 PRO A N 1
ATOM 1370 C CA . PRO A 1 183 ? -20.675 7.797 8.394 1.00 88.38 183 PRO A CA 1
ATOM 1371 C C . PRO A 1 183 ? -21.302 6.498 8.913 1.00 88.38 183 PRO A C 1
ATOM 1373 O O . PRO A 1 183 ? -21.654 5.606 8.137 1.00 88.38 183 PRO A O 1
ATOM 1376 N N . ARG A 1 184 ? -21.521 6.403 10.232 1.00 88.44 184 ARG A N 1
ATOM 1377 C CA . ARG A 1 184 ? -22.352 5.318 10.776 1.00 88.44 184 ARG A CA 1
ATOM 1378 C C . ARG A 1 184 ? -23.787 5.461 10.269 1.00 88.44 184 ARG A C 1
ATOM 1380 O O . ARG A 1 184 ? -24.344 6.557 10.253 1.00 88.44 184 ARG A O 1
ATOM 1387 N N . GLY A 1 185 ? -24.388 4.333 9.901 1.00 91.44 185 GLY A N 1
ATOM 1388 C CA . GLY A 1 185 ? -25.813 4.261 9.588 1.00 91.44 185 GLY A CA 1
ATOM 1389 C C . GLY A 1 185 ? -26.711 4.443 10.824 1.00 91.44 185 GLY A C 1
ATOM 1390 O O . GLY A 1 185 ? -26.213 4.573 11.947 1.00 91.44 185 GLY A O 1
ATOM 1391 N N . PRO A 1 186 ? -28.044 4.427 10.641 1.00 95.94 186 PRO A N 1
ATOM 1392 C CA . PRO A 1 186 ? -29.004 4.549 11.734 1.00 95.94 186 PRO A CA 1
ATOM 1393 C C . PRO A 1 186 ? -28.795 3.489 12.821 1.00 95.94 186 PRO A C 1
ATOM 1395 O O . PRO A 1 186 ? -28.640 2.303 12.527 1.00 95.94 186 PRO A O 1
ATOM 1398 N N . ILE A 1 187 ? -28.842 3.906 14.086 1.00 96.00 187 ILE A N 1
ATOM 1399 C CA . ILE A 1 187 ? -28.701 2.995 15.224 1.00 96.00 187 ILE A CA 1
ATOM 1400 C C . ILE A 1 187 ? -30.058 2.365 15.529 1.00 96.00 187 ILE A C 1
ATOM 1402 O O . ILE A 1 187 ? -30.925 2.966 16.162 1.00 96.00 187 ILE A O 1
ATOM 1406 N N . THR A 1 188 ? -30.250 1.148 15.030 1.00 97.75 188 THR A N 1
ATOM 1407 C CA . THR A 1 188 ? -31.471 0.364 15.229 1.00 97.75 188 THR A CA 1
ATOM 1408 C C . THR A 1 188 ? -31.291 -0.673 16.338 1.00 97.75 188 THR A C 1
ATOM 1410 O O . THR A 1 188 ? -30.196 -0.895 16.863 1.00 97.75 188 THR A O 1
ATOM 1413 N N . ARG A 1 189 ? -32.380 -1.371 16.677 1.00 98.19 189 ARG A N 1
ATOM 1414 C CA . ARG A 1 189 ? -32.329 -2.518 17.592 1.00 98.19 189 ARG A CA 1
ATOM 1415 C C . ARG A 1 189 ? -31.374 -3.610 17.099 1.00 98.19 189 ARG A C 1
ATOM 1417 O O . ARG A 1 189 ? -30.660 -4.190 17.915 1.00 98.19 189 ARG A O 1
ATOM 1424 N N . ASP A 1 190 ? -31.337 -3.846 15.790 1.00 97.94 190 ASP A N 1
ATOM 1425 C CA . ASP A 1 190 ? -30.475 -4.860 15.179 1.00 97.94 190 ASP A CA 1
ATOM 1426 C C . ASP A 1 190 ? -29.002 -4.455 15.232 1.00 97.94 190 ASP A C 1
ATOM 1428 O O . ASP A 1 190 ? -28.157 -5.302 15.509 1.00 97.94 190 ASP A O 1
ATOM 1432 N N . VAL A 1 191 ? -28.685 -3.162 15.077 1.00 96.88 191 VAL A N 1
ATOM 1433 C CA . VAL A 1 191 ? -27.314 -2.647 15.253 1.00 96.88 191 VAL A CA 1
ATOM 1434 C C . VAL A 1 191 ? -26.817 -2.908 16.676 1.00 96.88 191 VAL A C 1
ATOM 1436 O O . VAL A 1 191 ? -25.729 -3.451 16.851 1.00 96.88 191 VAL A O 1
ATOM 1439 N N . HIS A 1 192 ? -27.624 -2.606 17.697 1.00 97.38 192 HIS A N 1
ATOM 1440 C CA . HIS A 1 192 ? -27.261 -2.905 19.088 1.00 97.38 192 HIS A CA 1
ATOM 1441 C C . HIS A 1 192 ? -27.153 -4.404 19.372 1.00 97.38 192 HIS A C 1
ATOM 1443 O O . HIS A 1 192 ? -26.308 -4.836 20.159 1.00 97.38 192 HIS A O 1
ATOM 1449 N N . PHE A 1 193 ? -28.022 -5.217 18.771 1.00 97.94 193 PHE A N 1
ATOM 1450 C CA . PHE A 1 193 ? -27.924 -6.667 18.895 1.00 97.94 193 PHE A CA 1
ATOM 1451 C C . PHE A 1 193 ? -26.629 -7.191 18.255 1.00 97.94 193 PHE A C 1
ATOM 1453 O O . PHE A 1 193 ? -25.924 -7.984 18.878 1.00 97.94 193 PHE A O 1
ATOM 1460 N N . GLY A 1 194 ? -26.284 -6.697 17.064 1.00 96.81 194 GLY A N 1
ATOM 1461 C CA . GLY A 1 194 ? -25.047 -7.012 16.354 1.00 96.81 194 GLY A CA 1
ATOM 1462 C C . GLY A 1 194 ? -23.801 -6.602 17.135 1.00 96.81 194 GLY A C 1
ATOM 1463 O O . GLY A 1 194 ? -22.914 -7.424 17.315 1.00 96.81 194 GLY A O 1
ATOM 1464 N N . GLU A 1 195 ? -23.767 -5.389 17.690 1.00 97.00 195 GLU A N 1
ATOM 1465 C CA . GLU A 1 195 ? -22.674 -4.900 18.546 1.00 97.00 195 GLU A CA 1
ATOM 1466 C C . GLU A 1 195 ? -22.449 -5.806 19.767 1.00 97.00 195 GLU A C 1
ATOM 1468 O O . GLU A 1 195 ? -21.322 -6.204 20.062 1.00 97.00 195 GLU A O 1
ATOM 1473 N N . LYS A 1 196 ? -23.525 -6.228 20.445 1.00 98.00 196 LYS A N 1
ATOM 1474 C CA . LYS A 1 196 ? -23.418 -7.185 21.558 1.00 98.00 196 LYS A CA 1
ATOM 1475 C C . LYS A 1 196 ? -22.832 -8.522 21.112 1.00 98.00 196 LYS A C 1
ATOM 1477 O O . LYS A 1 196 ? -22.028 -9.101 21.836 1.00 98.00 196 LYS A O 1
ATOM 1482 N N . LYS A 1 197 ? -23.234 -9.025 19.941 1.00 98.31 197 LYS A N 1
ATOM 1483 C CA . LYS A 1 197 ? -22.696 -10.273 19.381 1.00 98.31 197 LYS A CA 1
ATOM 1484 C C . LYS A 1 197 ? -21.233 -10.129 18.972 1.00 98.31 197 LYS A C 1
ATOM 1486 O O . LYS A 1 197 ? -20.454 -11.020 19.280 1.00 98.31 197 LYS A O 1
ATOM 1491 N N . PHE A 1 198 ? -20.865 -9.010 18.361 1.00 97.56 198 PHE A N 1
ATOM 1492 C CA . PHE A 1 198 ? -19.497 -8.678 17.973 1.00 97.56 198 PHE A CA 1
ATOM 1493 C C . PHE A 1 198 ? -18.547 -8.728 19.175 1.00 97.56 198 PHE A C 1
ATOM 1495 O O . PHE A 1 198 ? -17.514 -9.393 19.126 1.00 97.56 198 PHE A O 1
ATOM 1502 N N . ASN A 1 199 ? -18.957 -8.110 20.286 1.00 97.38 199 ASN A N 1
ATOM 1503 C CA . ASN A 1 199 ? -18.190 -8.122 21.530 1.00 97.38 199 ASN A CA 1
ATOM 1504 C C . ASN A 1 199 ? -18.159 -9.512 22.181 1.00 97.38 199 ASN A C 1
ATOM 1506 O O . ASN A 1 199 ? -17.122 -9.939 22.671 1.00 97.38 199 ASN A O 1
ATOM 1510 N N . LEU A 1 200 ? -19.279 -10.245 22.170 1.00 97.69 200 LEU A N 1
ATOM 1511 C CA . LEU A 1 200 ? -19.350 -11.591 22.750 1.00 97.69 200 LEU A CA 1
ATOM 1512 C C . LEU A 1 200 ? -18.467 -12.607 22.008 1.00 97.69 200 LEU A C 1
ATOM 1514 O O . LEU A 1 200 ? -17.920 -13.505 22.637 1.00 97.69 200 LEU A O 1
ATOM 1518 N N . ILE A 1 201 ? -18.354 -12.482 20.683 1.00 97.12 201 ILE A N 1
ATOM 1519 C CA . ILE A 1 201 ? -17.498 -13.339 19.848 1.00 97.12 201 ILE A CA 1
ATOM 1520 C C . ILE A 1 201 ? -16.012 -12.984 20.033 1.00 97.12 201 ILE A C 1
ATOM 1522 O O . ILE A 1 201 ? -15.150 -13.810 19.751 1.00 97.12 201 ILE A O 1
ATOM 1526 N N . GLY A 1 202 ? -15.707 -11.779 20.526 1.00 95.69 202 GLY A N 1
ATOM 1527 C CA . GLY A 1 202 ? -14.340 -11.281 20.676 1.00 95.69 202 GLY A CA 1
ATOM 1528 C C . GLY A 1 202 ? -13.805 -10.570 19.432 1.00 95.69 202 GLY A C 1
ATOM 1529 O O . GLY A 1 202 ? -12.604 -10.361 19.313 1.00 95.69 202 GLY A O 1
ATOM 1530 N N . CYS A 1 203 ? -14.660 -10.152 18.492 1.00 96.75 203 CYS A N 1
ATOM 1531 C CA . CYS A 1 203 ? -14.207 -9.397 17.318 1.00 96.75 203 CYS A CA 1
ATOM 1532 C C . CYS A 1 203 ? -13.561 -8.052 17.714 1.00 96.75 203 CYS A C 1
ATOM 1534 O O . CYS A 1 203 ? -12.660 -7.563 17.032 1.00 96.75 203 CYS A O 1
ATOM 1536 N N . ASN A 1 204 ? -13.983 -7.484 18.847 1.00 96.31 204 ASN A N 1
ATOM 1537 C CA . ASN A 1 204 ? -13.458 -6.245 19.422 1.00 96.31 204 ASN A CA 1
ATOM 1538 C C . ASN A 1 204 ? -12.044 -6.368 20.016 1.00 96.31 204 ASN A C 1
ATOM 1540 O O . ASN A 1 204 ? -11.490 -5.353 20.427 1.00 96.31 204 ASN A O 1
ATOM 1544 N N . ILE A 1 205 ? -11.471 -7.575 20.064 1.00 95.44 205 ILE A N 1
ATOM 1545 C CA . ILE A 1 205 ? -10.080 -7.802 20.481 1.00 95.44 205 ILE A CA 1
ATOM 1546 C C . ILE A 1 205 ? -9.113 -7.160 19.476 1.00 95.44 205 ILE A C 1
ATOM 1548 O O . ILE A 1 205 ? -8.130 -6.536 19.868 1.00 95.44 205 ILE A O 1
ATOM 1552 N N . CYS A 1 206 ? -9.429 -7.242 18.179 1.00 94.19 206 CYS A N 1
ATOM 1553 C CA . CYS A 1 206 ? -8.660 -6.581 17.120 1.00 94.19 206 CYS A CA 1
ATOM 1554 C C . CYS A 1 206 ? -9.374 -5.340 16.569 1.00 94.19 206 CYS A C 1
ATOM 1556 O O . CYS A 1 206 ? -8.739 -4.326 16.297 1.00 94.19 206 CYS A O 1
ATOM 1558 N N . HIS A 1 207 ? -10.699 -5.391 16.418 1.00 94.75 207 HIS A N 1
ATOM 1559 C CA . HIS A 1 207 ? -11.492 -4.300 15.851 1.00 94.75 207 HIS A CA 1
ATOM 1560 C C . HIS A 1 207 ? -12.102 -3.431 16.957 1.00 94.75 207 HIS A C 1
ATOM 1562 O O . HIS A 1 207 ? -13.294 -3.525 17.262 1.00 94.75 207 HIS A O 1
ATOM 1568 N N . VAL A 1 208 ? -11.268 -2.607 17.592 1.00 94.56 208 VAL A N 1
ATOM 1569 C CA . VAL A 1 208 ? -11.691 -1.731 18.694 1.00 94.56 208 VAL A CA 1
ATOM 1570 C C . VAL A 1 208 ? -12.743 -0.710 18.242 1.00 94.56 208 VAL A C 1
ATOM 1572 O O . VAL A 1 208 ? -12.718 -0.211 17.119 1.00 94.56 208 VAL A O 1
ATOM 1575 N N . ALA A 1 209 ? -13.685 -0.387 19.131 1.00 92.06 209 ALA A N 1
ATOM 1576 C CA . ALA A 1 209 ? -14.850 0.434 18.788 1.00 92.06 209 ALA A CA 1
ATOM 1577 C C . ALA A 1 209 ? -14.514 1.902 18.471 1.00 92.06 209 ALA A C 1
ATOM 1579 O O . ALA A 1 209 ? -15.267 2.569 17.763 1.00 92.06 209 ALA A O 1
ATOM 1580 N N . SER A 1 210 ? -13.418 2.416 19.030 1.00 92.94 210 SER A N 1
ATOM 1581 C CA . SER A 1 210 ? -12.968 3.791 18.837 1.00 92.94 210 SER A CA 1
ATOM 1582 C C . SER A 1 210 ? -11.454 3.857 18.949 1.00 92.94 210 SER A C 1
ATOM 1584 O O . SER A 1 210 ? -10.865 3.216 19.818 1.00 92.94 210 SER A O 1
ATOM 1586 N N . ILE A 1 211 ? -10.849 4.683 18.103 1.00 95.00 211 ILE A N 1
ATOM 1587 C CA . ILE A 1 211 ? -9.434 5.038 18.152 1.00 95.00 211 ILE A CA 1
ATOM 1588 C C . ILE A 1 211 ? -9.372 6.559 18.102 1.00 95.00 211 ILE A C 1
ATOM 1590 O O . ILE A 1 211 ? -9.985 7.181 17.235 1.00 95.00 211 ILE A O 1
ATOM 1594 N N . THR A 1 212 ? -8.667 7.160 19.052 1.00 94.38 212 THR A N 1
ATOM 1595 C CA . THR A 1 212 ? -8.458 8.607 19.079 1.00 94.38 212 THR A CA 1
ATOM 1596 C C . THR A 1 212 ? -7.206 8.932 18.274 1.00 94.38 212 THR A C 1
ATOM 1598 O O . THR A 1 212 ? -6.157 8.331 18.499 1.00 94.38 212 THR A O 1
ATOM 1601 N N . THR A 1 213 ? -7.306 9.872 17.336 1.00 94.06 213 THR A N 1
ATOM 1602 C CA . THR A 1 213 ? -6.143 10.365 16.591 1.00 94.06 213 THR A CA 1
ATOM 1603 C C . THR A 1 213 ? -5.249 11.218 17.487 1.00 94.06 213 THR A C 1
ATOM 1605 O O . THR A 1 213 ? -5.708 11.805 18.471 1.00 94.06 213 THR A O 1
ATOM 1608 N N . ALA A 1 214 ? -3.975 11.331 17.127 1.00 91.44 214 ALA A N 1
ATOM 1609 C CA . ALA A 1 214 ? -3.074 12.298 17.727 1.00 91.44 214 ALA A CA 1
ATOM 1610 C C . ALA A 1 214 ? -3.619 13.728 17.559 1.00 91.44 214 ALA A C 1
ATOM 1612 O O . ALA A 1 214 ? -4.398 14.026 16.645 1.00 91.44 214 ALA A O 1
ATOM 1613 N N . ALA A 1 215 ? -3.215 14.623 18.462 1.00 87.88 215 ALA A N 1
ATOM 1614 C CA . ALA A 1 215 ? -3.549 16.034 18.338 1.00 87.88 215 ALA A CA 1
ATOM 1615 C C . ALA A 1 215 ? -2.869 16.627 17.094 1.00 87.88 215 ALA A C 1
ATOM 1617 O O . ALA A 1 215 ? -1.754 16.236 16.741 1.00 87.88 215 ALA A O 1
ATOM 1618 N N . ALA A 1 216 ? -3.516 17.595 16.446 1.00 81.81 216 ALA A N 1
ATOM 1619 C CA . ALA A 1 216 ? -2.909 18.309 15.327 1.00 81.81 216 ALA A CA 1
ATOM 1620 C C . ALA A 1 216 ? -1.563 18.932 15.745 1.00 81.81 216 ALA A C 1
ATOM 1622 O O . ALA A 1 216 ? -1.467 19.540 16.812 1.00 81.81 216 ALA A O 1
ATOM 1623 N N . GLY A 1 217 ? -0.536 18.776 14.906 1.00 72.19 217 GLY A N 1
ATOM 1624 C CA . GLY A 1 217 ? 0.822 19.247 15.197 1.00 72.19 217 GLY A CA 1
ATOM 1625 C C . GLY A 1 217 ? 1.637 18.335 16.121 1.00 72.19 217 GLY A C 1
ATOM 1626 O O . GLY A 1 217 ? 2.713 18.738 16.555 1.00 72.19 217 GLY A O 1
ATOM 1627 N N . THR A 1 218 ? 1.148 17.127 16.428 1.00 70.94 218 THR A N 1
ATOM 1628 C CA . THR A 1 218 ? 1.998 16.077 17.007 1.00 70.94 218 THR A CA 1
ATOM 1629 C C . THR A 1 218 ? 3.033 15.660 15.950 1.00 70.94 218 THR A C 1
ATOM 1631 O O . THR A 1 218 ? 2.602 15.387 14.827 1.00 70.94 218 THR A O 1
ATOM 1634 N N . PRO A 1 219 ? 4.343 15.661 16.272 1.00 55.50 219 PRO A N 1
ATOM 1635 C CA . PRO A 1 219 ? 5.398 15.221 15.357 1.00 55.50 219 PRO A CA 1
ATOM 1636 C C . PRO A 1 219 ? 5.233 13.778 14.876 1.00 55.50 219 PRO A C 1
ATOM 1638 O O . PRO A 1 219 ? 4.705 12.950 15.658 1.00 55.50 219 PRO A O 1
#

Secondary structure (DSSP, 8-state):
-------STTSPPSSEEEEEEEEETTEEEEPTT-SEEPS--SSGGG-----TT--EEEEEEPPP-TTHHHHHTS-HHHHHHHHHTS-TTT-----EEE-TTTTS-EEE--BSTT--BSSHHHHHHHHIIIII---BTTB-SPPPBTTB--SBTSSSB-SPSPSS-SHHHHHHHHHHHHPPPPPP----HHHHHHHHHHHHHTGGGTS-S--PPPPTT--

Radius of gyration: 20.14 Å; Cα contacts (8 Å, |Δi|>4): 340; chains: 1; bounding box: 50×42×52 Å

Sequence (219 aa):
MAGSQNIVTGGASQIAEHRTGHTFNGQFFESPGGSLIQSRATFPDIVEHVLPVDTVRTFRISTNTMGDGYVECVSDSTLTAIRDAQPPDQQGTAPEVAVLEGDGSPGVGRFGWKCQHRSLLSFASDAYLNEMGITSPLFPDENTSQGLFVGYGTAYDPVPEPEDDGIDVQAFANFMRSTKAPPRGPITRDVHFGEKKFNLIGCNICHVASITTAAAGTP